Protein AF-A0A1G9D3Y4-F1 (afdb_monomer)

Foldseek 3Di:
DWDDVVVLVVVQCVLDPDDPQWDWQAWAFPDPPDGFWTKTKTARPVDRQFIWIWIAGRHPRATAKIATRDDPPVPDPDPDDPVVLVVLVLVSCVVGPPCQVQFPDWDWDDDDQKIKIFTAHDDPNDGDPQADKIFIAGNVSDTRIIHGGHDPDDDDHDDPDFDDPVVLVVVCVVPKDWDWDWDWDAVVVDVDPDHDIDIDTDIDTQQPDFDADGHPSHTPDDSVVRDDDDDDDPDQPDPPPDDDDDPDDDDDDDDDDDDDDDCRDLDVVNLPPVVSVCVVVVPDCVQKDFPDWDDDPFKIKTFIAGPPPPDDDDDDDSNHPVNSCCVSQNCVCVSVRGPDIDMDTSVPD

InterPro domains:
  IPR032599 YcdB/YcdC, repeated domain [PF16244] (6-149)

Nearest PDB structures (foldseek):
  4k90-assembly1_B  TM=4.438E-01  e=8.883E-02  Aspergillus fumigatus Af293
  2v43-assembly1_B  TM=1.761E-01  e=1.918E-01  Escherichia coli BL21(DE3)
  2arh-assembly1_B  TM=2.816E-01  e=1.387E+00  Aquifex aeolicus
  2v43-assembly1_A  TM=1.569E-01  e=1.626E-01  Escherichia coli BL21(DE3)
  2p4b-assembly1_B  TM=1.678E-01  e=4.373E-01  Escherichia coli K-12

Mean predicted aligned error: 14.75 Å

Structure (mmCIF, N/CA/C/O backbone):
data_AF-A0A1G9D3Y4-F1
#
_entry.id   AF-A0A1G9D3Y4-F1
#
loop_
_atom_site.group_PDB
_atom_site.id
_atom_site.type_symbol
_atom_site.label_atom_id
_atom_site.label_alt_id
_atom_site.label_comp_id
_atom_site.label_asym_id
_atom_site.label_entity_id
_atom_site.label_seq_id
_atom_site.pdbx_PDB_ins_code
_atom_site.Cartn_x
_atom_site.Cartn_y
_atom_site.Cartn_z
_atom_site.occupancy
_atom_site.B_iso_or_equiv
_atom_site.auth_seq_id
_atom_site.auth_comp_id
_atom_site.auth_asym_id
_atom_site.auth_atom_id
_atom_site.pdbx_PDB_model_num
ATOM 1 N N . MET A 1 1 ? -10.514 -6.679 -24.954 1.00 48.75 1 MET A N 1
ATOM 2 C CA . MET A 1 1 ? -9.549 -6.540 -26.068 1.00 48.75 1 MET A CA 1
ATOM 3 C C . MET A 1 1 ? -8.245 -6.140 -25.415 1.00 48.75 1 MET A C 1
ATOM 5 O O . MET A 1 1 ? -8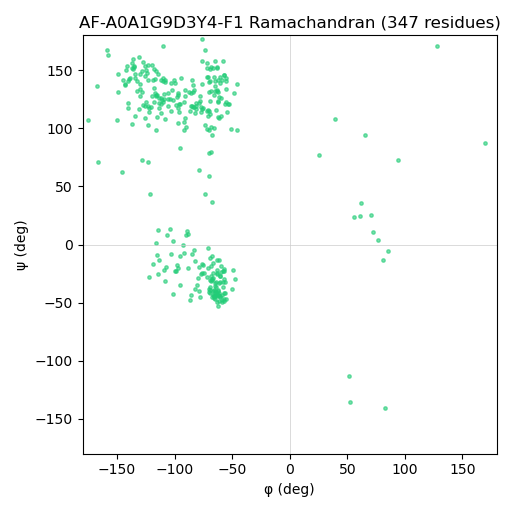.258 -5.117 -24.753 1.00 48.75 1 MET A O 1
ATOM 9 N N . SER A 1 2 ? -7.199 -6.965 -25.495 1.00 63.91 2 SER A N 1
ATOM 10 C CA . SER A 1 2 ? -5.901 -6.629 -24.889 1.00 63.91 2 SER A CA 1
ATOM 11 C C . SER A 1 2 ? -5.348 -5.378 -25.559 1.00 63.91 2 SER A C 1
ATOM 13 O O . SER A 1 2 ? -5.351 -5.303 -26.791 1.00 63.91 2 SER A O 1
ATOM 15 N N . ILE A 1 3 ? -4.906 -4.403 -24.768 1.00 81.31 3 ILE A N 1
ATOM 16 C CA . ILE A 1 3 ? -4.212 -3.225 -25.287 1.00 81.31 3 ILE A CA 1
A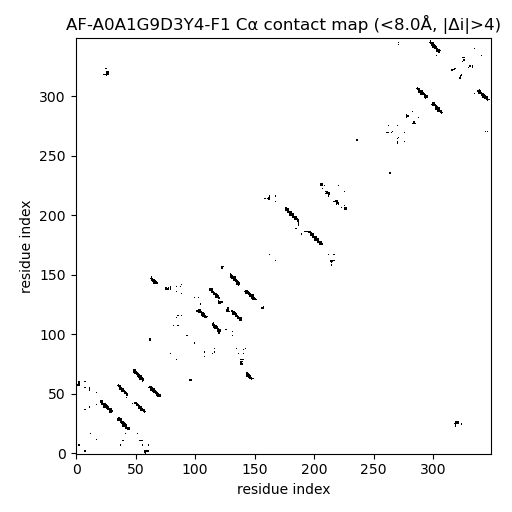TOM 17 C C . ILE A 1 3 ? -2.878 -3.676 -25.883 1.00 81.31 3 ILE A C 1
ATOM 19 O O . ILE A 1 3 ? -2.244 -4.614 -25.397 1.00 81.31 3 ILE A O 1
ATOM 23 N N . ASP A 1 4 ? -2.477 -3.028 -26.972 1.00 88.69 4 ASP A N 1
ATOM 24 C CA . ASP A 1 4 ? -1.204 -3.295 -27.628 1.00 88.69 4 ASP A CA 1
ATOM 25 C C . ASP A 1 4 ? -0.014 -2.822 -26.770 1.00 88.69 4 ASP A C 1
ATOM 27 O O . ASP A 1 4 ? -0.044 -1.748 -26.161 1.00 88.69 4 ASP A O 1
ATOM 31 N N . TYR A 1 5 ? 1.066 -3.604 -26.742 1.00 89.44 5 TYR A N 1
ATOM 32 C CA . TYR A 1 5 ? 2.215 -3.330 -25.874 1.00 89.44 5 TYR A CA 1
ATOM 33 C C . TYR A 1 5 ? 2.983 -2.066 -26.269 1.00 89.44 5 TYR A C 1
ATOM 35 O O . TYR A 1 5 ? 3.480 -1.368 -25.384 1.00 89.44 5 TYR A O 1
ATOM 43 N N . GLU A 1 6 ? 3.027 -1.694 -27.553 1.00 89.25 6 GLU A N 1
ATOM 44 C CA . GLU A 1 6 ? 3.636 -0.417 -27.957 1.00 89.25 6 GLU A CA 1
ATOM 45 C C . GLU A 1 6 ? 2.809 0.779 -27.473 1.00 89.25 6 GLU A C 1
ATOM 47 O O . GLU A 1 6 ? 3.358 1.828 -27.117 1.00 89.25 6 GLU A O 1
ATOM 52 N N . THR A 1 7 ? 1.488 0.611 -27.378 1.00 90.06 7 THR A N 1
ATOM 53 C CA . THR A 1 7 ? 0.601 1.613 -26.775 1.00 90.06 7 THR A CA 1
ATOM 54 C C . THR A 1 7 ? 0.894 1.772 -25.281 1.00 90.06 7 THR A C 1
ATOM 56 O O . THR A 1 7 ? 1.070 2.902 -24.820 1.00 90.06 7 THR A O 1
ATOM 59 N N . LEU A 1 8 ? 1.033 0.669 -24.533 1.00 90.56 8 LEU A N 1
ATOM 60 C CA . LEU A 1 8 ? 1.400 0.710 -23.108 1.00 90.56 8 LEU A CA 1
ATOM 61 C C . LEU A 1 8 ? 2.788 1.321 -22.893 1.00 90.56 8 LEU A C 1
ATOM 63 O O . LEU A 1 8 ? 2.952 2.189 -22.039 1.00 90.56 8 LEU A O 1
ATOM 67 N N . ARG A 1 9 ? 3.774 0.947 -23.715 1.00 91.38 9 ARG A N 1
ATOM 68 C CA . ARG A 1 9 ? 5.131 1.506 -23.648 1.00 91.38 9 ARG A CA 1
ATOM 69 C C . ARG A 1 9 ? 5.137 3.009 -23.917 1.00 91.38 9 ARG A C 1
ATOM 71 O O . ARG A 1 9 ? 5.839 3.760 -23.238 1.00 91.38 9 ARG A O 1
ATOM 78 N N . THR A 1 10 ? 4.357 3.462 -24.898 1.00 91.06 10 THR A N 1
ATOM 79 C CA . THR A 1 10 ? 4.218 4.892 -25.202 1.00 91.06 10 THR A CA 1
ATOM 80 C C . THR A 1 10 ? 3.548 5.615 -24.040 1.00 91.06 10 THR A C 1
ATOM 82 O O . THR A 1 10 ? 4.055 6.645 -23.600 1.00 91.06 10 THR A O 1
ATOM 85 N N . LYS A 1 11 ? 2.474 5.048 -23.473 1.00 91.56 11 LYS A N 1
ATOM 86 C CA . LYS A 1 11 ? 1.789 5.616 -22.307 1.00 91.56 11 LYS A CA 1
ATOM 87 C C . LYS A 1 11 ? 2.744 5.742 -21.121 1.00 91.56 11 LYS A C 1
ATOM 89 O O . LYS A 1 11 ? 2.859 6.839 -20.582 1.00 91.56 11 LYS A O 1
ATOM 94 N N . ALA A 1 12 ? 3.504 4.696 -20.791 1.00 90.94 12 ALA A N 1
ATOM 95 C CA . ALA A 1 12 ? 4.450 4.699 -19.673 1.00 90.94 12 ALA A CA 1
ATOM 96 C C . ALA A 1 12 ? 5.501 5.821 -19.785 1.00 90.94 12 ALA A C 1
ATOM 98 O O . ALA A 1 12 ? 5.737 6.544 -18.820 1.00 90.94 12 ALA A O 1
ATOM 99 N N . LYS A 1 13 ? 6.036 6.069 -20.991 1.00 90.44 13 LYS A N 1
ATOM 100 C CA . LYS A 1 13 ? 6.974 7.179 -21.259 1.00 90.44 13 LYS A CA 1
ATOM 101 C C . LYS A 1 13 ? 6.364 8.581 -21.135 1.00 90.44 13 LYS A C 1
ATOM 103 O O . LYS A 1 13 ? 7.102 9.558 -21.094 1.00 90.44 13 LYS A O 1
ATOM 108 N N . THR A 1 14 ? 5.036 8.692 -21.130 1.00 90.19 14 THR A N 1
ATOM 109 C CA . THR A 1 14 ? 4.311 9.974 -21.036 1.00 90.19 14 THR A CA 1
ATOM 110 C C . THR A 1 14 ? 3.729 10.253 -19.650 1.00 90.19 14 THR A C 1
ATOM 112 O O . THR A 1 14 ? 3.227 11.357 -19.417 1.00 90.19 14 THR A O 1
ATOM 115 N N . VAL A 1 15 ? 3.771 9.273 -18.735 1.00 88.12 15 VAL A N 1
ATOM 116 C CA . VAL A 1 15 ? 3.310 9.449 -17.347 1.00 88.12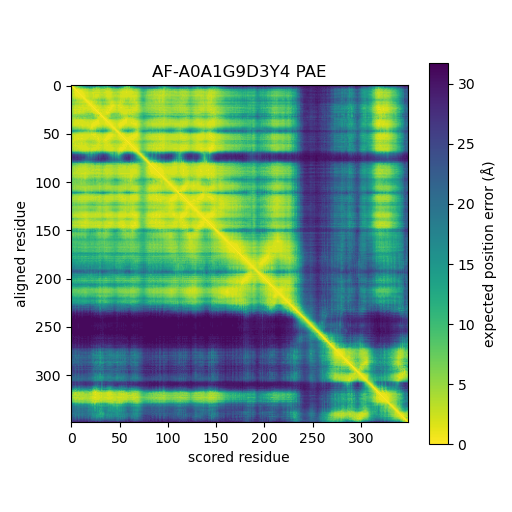 15 VAL A CA 1
ATOM 117 C C . VAL A 1 15 ? 4.176 10.498 -16.656 1.00 88.12 15 VAL A C 1
ATOM 119 O O . VAL A 1 15 ? 3.651 11.472 -16.119 1.00 88.12 15 VAL A O 1
ATOM 122 N N . VAL A 1 16 ? 5.495 10.338 -16.763 1.00 85.38 16 VAL A N 1
ATOM 123 C CA . VAL A 1 16 ? 6.503 11.265 -16.245 1.00 85.38 16 VAL A CA 1
ATOM 124 C C . VAL A 1 16 ? 7.610 11.492 -17.266 1.00 85.38 16 VAL A C 1
ATOM 126 O O . VAL A 1 16 ? 7.806 10.699 -18.185 1.00 85.38 16 VAL A O 1
ATOM 129 N N . MET A 1 17 ? 8.346 12.590 -17.105 1.00 85.81 17 MET A N 1
ATOM 130 C CA . MET A 1 17 ? 9.509 12.885 -17.934 1.00 85.81 17 MET A CA 1
ATOM 131 C C . MET A 1 17 ? 10.670 11.965 -17.541 1.00 85.81 17 MET A C 1
ATOM 133 O O . MET A 1 17 ? 11.332 12.189 -16.529 1.00 85.81 17 MET A O 1
ATOM 137 N N . ILE A 1 18 ? 10.920 10.941 -18.354 1.00 88.25 18 ILE A N 1
ATOM 138 C CA . ILE A 1 18 ? 12.052 10.027 -18.177 1.00 88.25 18 ILE A CA 1
ATOM 139 C C . ILE A 1 18 ? 13.303 10.685 -18.775 1.00 88.25 18 ILE A C 1
ATOM 141 O O . ILE A 1 18 ? 13.289 11.017 -19.962 1.00 88.25 18 ILE A O 1
ATOM 145 N N . PRO A 1 19 ? 14.385 10.893 -18.004 1.00 88.88 19 PRO A N 1
ATOM 146 C CA . PRO A 1 19 ? 15.597 11.501 -18.542 1.00 88.88 19 PRO A CA 1
ATOM 147 C C . PRO A 1 19 ? 16.267 10.626 -19.611 1.00 88.88 19 PRO A C 1
ATOM 149 O O . PRO A 1 19 ? 16.402 9.421 -19.424 1.00 88.88 19 PRO A O 1
ATOM 152 N N . ASP A 1 20 ? 16.791 11.232 -20.682 1.00 89.19 20 ASP A N 1
ATOM 153 C CA . ASP A 1 20 ? 17.384 10.508 -21.827 1.00 89.19 20 ASP A CA 1
ATOM 154 C C . ASP A 1 20 ? 18.554 9.575 -21.465 1.00 89.19 20 ASP A C 1
ATOM 156 O O . ASP A 1 20 ? 18.891 8.660 -22.215 1.00 89.19 20 ASP A O 1
ATOM 160 N N . TYR A 1 21 ? 19.219 9.829 -20.334 1.00 89.94 21 TYR A N 1
ATOM 161 C CA . TYR A 1 21 ? 20.336 9.009 -19.868 1.00 89.94 21 TYR A CA 1
ATOM 162 C C . TYR A 1 21 ? 19.897 7.744 -19.121 1.00 89.94 21 TYR A C 1
ATOM 164 O O . TYR A 1 21 ? 20.731 6.856 -18.931 1.00 89.94 21 TYR A O 1
ATOM 172 N N . TYR A 1 22 ? 18.626 7.648 -18.719 1.00 92.00 22 TYR A N 1
ATOM 173 C CA . TYR A 1 22 ? 18.074 6.437 -18.124 1.00 92.00 22 TYR A CA 1
ATOM 174 C C . TYR A 1 22 ? 17.912 5.354 -19.190 1.00 92.00 22 TYR A C 1
ATOM 176 O O . TYR A 1 22 ? 17.568 5.620 -20.344 1.00 92.00 22 TYR A O 1
ATOM 184 N N . ARG A 1 23 ? 18.139 4.102 -18.798 1.00 92.00 23 ARG A N 1
ATOM 185 C CA . ARG A 1 23 ? 17.978 2.940 -19.676 1.00 92.00 23 ARG A CA 1
ATOM 186 C C . ARG A 1 23 ? 16.811 2.100 -19.207 1.00 92.00 23 ARG A C 1
ATOM 188 O O . ARG A 1 23 ? 16.612 1.953 -18.010 1.00 92.00 23 ARG A O 1
ATOM 195 N N . LEU A 1 24 ? 16.044 1.569 -20.156 1.00 94.06 24 LEU A N 1
ATOM 196 C CA . LEU A 1 24 ? 15.009 0.586 -19.859 1.00 94.06 24 LEU A CA 1
ATOM 197 C C . LEU A 1 24 ? 15.697 -0.732 -19.498 1.00 94.06 24 LEU A C 1
ATOM 199 O O . LEU A 1 24 ? 16.379 -1.323 -20.334 1.00 94.06 24 LEU A O 1
ATOM 203 N N . GLU A 1 25 ? 15.527 -1.155 -18.254 1.00 93.44 25 GLU A N 1
ATOM 204 C CA . GLU A 1 25 ? 16.195 -2.316 -17.665 1.00 93.44 25 GLU A CA 1
ATOM 205 C C . GLU A 1 25 ? 15.216 -3.480 -17.432 1.00 93.44 25 GLU A C 1
ATOM 207 O O . GLU A 1 25 ? 15.654 -4.634 -17.374 1.00 93.44 25 GLU A O 1
ATOM 212 N N . MET A 1 26 ? 13.911 -3.194 -17.345 1.00 93.44 26 MET A N 1
ATOM 213 C CA . MET A 1 26 ? 12.841 -4.190 -17.253 1.00 93.44 26 MET A CA 1
ATOM 214 C C . MET A 1 26 ? 11.598 -3.742 -18.026 1.00 93.44 26 MET A C 1
ATOM 216 O O . MET A 1 26 ? 11.183 -2.589 -17.927 1.00 93.44 26 MET A O 1
ATOM 220 N N . GLU A 1 27 ? 10.985 -4.669 -18.750 1.00 94.69 27 GLU A N 1
ATOM 221 C CA . GLU A 1 27 ? 9.677 -4.529 -19.376 1.00 94.69 27 GLU A CA 1
ATOM 222 C C . GLU A 1 27 ? 9.006 -5.905 -19.448 1.00 94.69 27 GLU A C 1
ATOM 224 O O . GLU A 1 27 ? 9.392 -6.743 -20.265 1.00 94.69 27 GLU A O 1
ATOM 229 N N . ASP A 1 28 ? 7.995 -6.145 -18.614 1.00 93.38 28 ASP A N 1
ATOM 230 C CA . ASP A 1 28 ? 7.362 -7.463 -18.547 1.00 93.38 28 ASP A CA 1
ATOM 231 C C . ASP A 1 28 ? 5.944 -7.431 -17.962 1.00 93.38 28 ASP A C 1
ATOM 233 O O . ASP A 1 28 ? 5.519 -6.434 -17.377 1.00 93.38 28 ASP A O 1
ATOM 237 N N . ASN A 1 29 ? 5.220 -8.541 -18.110 1.00 92.69 29 ASN A N 1
ATOM 238 C CA . ASN A 1 29 ? 3.925 -8.749 -17.475 1.00 92.69 29 ASN A CA 1
ATOM 239 C C . ASN A 1 29 ? 4.102 -9.251 -16.034 1.00 92.69 29 ASN A C 1
ATOM 241 O O . ASN A 1 29 ? 4.861 -10.194 -15.781 1.00 92.69 29 ASN A O 1
ATOM 245 N N . THR A 1 30 ? 3.374 -8.649 -15.096 1.00 87.25 30 THR A N 1
ATOM 246 C CA . THR A 1 30 ? 3.457 -8.931 -13.660 1.00 87.25 30 THR A CA 1
ATOM 247 C C . THR A 1 30 ? 2.062 -9.057 -13.023 1.00 87.25 30 THR A C 1
ATOM 249 O O . THR A 1 30 ? 1.087 -8.483 -13.516 1.00 87.25 30 THR A O 1
ATOM 252 N N . PRO A 1 31 ? 1.934 -9.816 -11.919 1.00 85.50 31 PRO A N 1
ATOM 253 C CA . PRO A 1 31 ? 2.861 -10.862 -11.485 1.00 85.50 31 PRO A CA 1
ATOM 254 C C . PRO A 1 31 ? 2.871 -12.052 -12.467 1.00 85.50 31 PRO A C 1
ATOM 256 O O . PRO A 1 31 ? 1.875 -12.342 -13.130 1.00 85.50 31 PRO A O 1
ATOM 259 N N . LYS A 1 32 ? 3.994 -12.776 -12.556 1.00 81.25 32 LYS A N 1
ATOM 260 C CA . LYS A 1 32 ? 4.094 -13.978 -13.402 1.00 81.25 32 LYS A CA 1
ATOM 261 C C . LYS A 1 32 ? 3.085 -15.047 -12.970 1.00 81.25 32 LYS A C 1
ATOM 263 O O . LYS A 1 32 ? 2.866 -15.261 -11.781 1.00 81.25 32 LYS A O 1
ATOM 268 N N . GLY A 1 33 ? 2.452 -15.703 -13.944 1.00 80.44 33 GLY A N 1
ATOM 269 C CA . GLY A 1 33 ? 1.416 -16.722 -13.717 1.00 80.44 33 GLY A CA 1
ATOM 270 C C . GLY A 1 33 ? 0.014 -16.170 -13.423 1.00 80.44 33 GLY A C 1
ATOM 271 O O . GLY A 1 33 ? -0.960 -16.913 -13.511 1.00 80.44 33 GLY A O 1
ATOM 272 N N . ASN A 1 34 ? -0.111 -14.874 -13.130 1.00 86.44 34 ASN A N 1
ATOM 273 C CA . ASN A 1 34 ? -1.384 -14.169 -12.989 1.00 86.44 34 ASN A CA 1
ATOM 274 C C . ASN A 1 34 ? -1.215 -12.731 -13.488 1.00 86.44 34 ASN A C 1
ATOM 276 O O . ASN A 1 34 ? -1.288 -11.775 -12.718 1.00 86.44 34 ASN A O 1
ATOM 280 N N . GLU A 1 35 ? -0.891 -12.617 -14.773 1.00 90.94 35 GLU A N 1
ATOM 281 C CA . GLU A 1 35 ? -0.509 -11.366 -15.417 1.00 90.94 35 GLU A CA 1
ATOM 282 C C . GLU A 1 35 ? -1.677 -10.382 -15.405 1.00 90.94 35 GLU A C 1
ATOM 284 O O . GLU A 1 35 ? -2.715 -10.621 -16.020 1.00 90.94 35 GLU A O 1
ATOM 289 N N . LYS A 1 36 ? -1.496 -9.269 -14.695 1.00 90.94 36 LYS A N 1
ATOM 290 C CA . LYS A 1 36 ? -2.485 -8.189 -14.589 1.00 90.94 36 LYS A CA 1
ATOM 291 C C . LYS A 1 36 ? -1.931 -6.852 -15.044 1.00 90.94 36 LYS A C 1
ATOM 293 O O . LYS A 1 36 ? -2.686 -6.013 -15.522 1.00 90.94 36 LYS A O 1
ATOM 298 N N . TYR A 1 37 ? -0.622 -6.667 -14.926 1.00 93.06 37 TYR A N 1
ATOM 299 C CA . TYR A 1 37 ? 0.041 -5.405 -15.201 1.00 93.06 37 TYR A CA 1
ATOM 300 C C . TYR A 1 37 ? 1.168 -5.586 -16.202 1.00 93.06 37 TYR A C 1
ATOM 302 O O . TYR A 1 37 ? 1.768 -6.655 -16.304 1.00 93.06 37 TYR A O 1
ATOM 310 N N . ARG A 1 38 ? 1.471 -4.514 -16.926 1.00 94.69 38 ARG A N 1
ATOM 311 C CA . ARG A 1 38 ? 2.728 -4.343 -17.647 1.00 94.69 38 ARG A CA 1
ATOM 312 C C . ARG A 1 38 ? 3.596 -3.392 -16.832 1.00 94.69 38 ARG A C 1
ATOM 314 O O . ARG A 1 38 ? 3.246 -2.219 -16.688 1.00 94.69 38 ARG A O 1
ATOM 321 N N . SER A 1 39 ? 4.712 -3.895 -16.321 1.00 95.31 39 SER A N 1
ATOM 322 C CA . SER A 1 39 ? 5.650 -3.132 -15.498 1.00 95.31 39 SER A CA 1
ATOM 323 C C . SER A 1 39 ? 6.872 -2.731 -16.324 1.00 95.31 39 SER A C 1
ATOM 325 O O . SER A 1 39 ? 7.403 -3.525 -17.105 1.00 95.31 39 SER A O 1
ATOM 327 N N . PHE A 1 40 ? 7.331 -1.499 -16.131 1.00 96.06 40 PHE A N 1
ATOM 328 C CA . PHE A 1 40 ? 8.486 -0.909 -16.796 1.00 96.06 40 PHE A CA 1
ATOM 329 C C . PHE A 1 40 ? 9.427 -0.320 -15.745 1.00 96.06 40 PHE A C 1
ATOM 331 O O . PHE A 1 40 ? 8.977 0.442 -14.891 1.00 96.06 40 PHE A O 1
ATOM 338 N N . ILE A 1 41 ? 10.722 -0.633 -15.824 1.00 94.69 41 ILE A N 1
ATOM 339 C CA . ILE A 1 41 ? 11.744 -0.064 -14.935 1.00 94.69 41 ILE A CA 1
ATOM 340 C C . ILE A 1 41 ? 12.839 0.582 -15.770 1.00 94.69 41 ILE A C 1
ATOM 342 O O . ILE A 1 41 ? 13.489 -0.075 -16.590 1.00 94.69 41 ILE A O 1
ATOM 346 N N . TRP A 1 42 ? 13.061 1.868 -15.521 1.00 95.06 42 TRP A N 1
ATOM 347 C CA . TRP A 1 42 ? 14.191 2.622 -16.035 1.00 95.06 42 TRP A CA 1
ATOM 348 C C . TRP A 1 42 ? 15.176 2.939 -14.925 1.00 95.06 42 TRP A C 1
ATOM 350 O O . TRP A 1 42 ? 14.766 3.307 -13.830 1.00 95.06 42 TRP A O 1
ATOM 360 N N . GLU A 1 43 ? 16.469 2.884 -15.225 1.00 93.19 43 GLU A N 1
ATOM 361 C CA . GLU A 1 43 ? 17.516 3.150 -14.236 1.00 93.19 43 GLU A CA 1
ATOM 362 C C . GLU A 1 43 ? 18.611 4.055 -14.782 1.00 93.19 43 GLU A C 1
ATOM 364 O O . GLU A 1 43 ? 18.901 4.058 -15.985 1.00 93.19 43 GLU A O 1
ATOM 369 N N . ASP A 1 44 ? 19.255 4.796 -13.880 1.00 90.62 44 ASP A N 1
ATOM 370 C CA . ASP A 1 44 ? 20.475 5.524 -14.202 1.00 90.62 44 ASP A CA 1
ATOM 371 C C . ASP A 1 44 ? 21.662 4.539 -14.270 1.00 90.62 44 ASP A C 1
ATOM 373 O O . ASP A 1 44 ? 22.060 3.974 -13.247 1.00 90.62 44 ASP A O 1
ATOM 377 N N . PRO A 1 45 ? 22.317 4.365 -15.435 1.00 86.94 45 PRO A N 1
ATOM 378 C CA . PRO A 1 45 ? 23.459 3.459 -15.565 1.00 86.94 45 PRO A CA 1
ATOM 379 C C . PRO A 1 45 ? 24.671 3.861 -14.707 1.00 86.94 45 PRO A C 1
ATOM 381 O O . PRO A 1 45 ? 25.613 3.079 -14.580 1.00 86.94 45 PRO A O 1
ATOM 384 N N . LYS A 1 46 ? 24.703 5.086 -14.165 1.00 85.88 46 LYS A N 1
ATOM 385 C CA . LYS A 1 46 ? 25.761 5.575 -13.273 1.00 85.88 46 LYS A CA 1
ATOM 386 C C . LYS A 1 46 ? 25.395 5.472 -11.792 1.00 85.88 46 LYS A C 1
ATOM 388 O O . LYS A 1 46 ? 26.303 5.567 -10.967 1.00 85.88 46 LYS A O 1
ATOM 393 N N . LYS A 1 47 ? 24.112 5.315 -11.450 1.00 81.94 47 LYS A N 1
ATOM 394 C CA . LYS A 1 47 ? 23.611 5.318 -10.068 1.00 81.94 47 LYS A CA 1
ATOM 395 C C . LYS A 1 47 ? 22.587 4.210 -9.876 1.00 81.94 47 LYS A C 1
ATOM 397 O O . LYS A 1 47 ? 21.432 4.348 -10.254 1.00 81.94 47 LYS A O 1
ATOM 402 N N . ASN A 1 48 ? 23.018 3.131 -9.230 1.00 70.00 48 ASN A N 1
ATOM 403 C CA . ASN A 1 48 ? 22.197 1.932 -9.061 1.00 70.00 48 ASN A CA 1
ATOM 404 C C . ASN A 1 48 ? 20.921 2.137 -8.233 1.00 70.00 48 ASN A C 1
ATOM 406 O O . ASN A 1 48 ? 20.007 1.327 -8.381 1.00 70.00 48 ASN A O 1
ATOM 410 N N . ASP A 1 49 ? 20.875 3.176 -7.397 1.00 77.94 49 ASP A N 1
ATOM 411 C CA . ASP A 1 49 ? 19.749 3.458 -6.499 1.00 77.94 49 ASP A CA 1
ATOM 412 C C . ASP A 1 49 ? 18.709 4.393 -7.137 1.00 77.94 49 ASP A C 1
ATOM 414 O O . ASP A 1 49 ? 17.656 4.625 -6.557 1.00 77.94 49 ASP A O 1
ATOM 418 N N . CYS A 1 50 ? 18.993 4.948 -8.322 1.00 88.00 50 CYS A N 1
ATOM 419 C CA . CYS A 1 50 ? 18.069 5.827 -9.028 1.00 88.00 50 CYS A CA 1
ATOM 420 C C . CYS A 1 50 ? 17.261 5.040 -10.063 1.00 88.00 50 CYS A C 1
ATOM 422 O O . CYS A 1 50 ? 17.819 4.569 -11.063 1.00 88.00 50 CYS A O 1
ATOM 424 N N . LYS A 1 51 ? 15.948 4.932 -9.849 1.00 92.56 51 LYS A N 1
ATOM 425 C CA . LYS A 1 51 ? 15.038 4.210 -10.740 1.00 92.56 51 LYS A CA 1
ATOM 426 C C . LYS A 1 51 ? 13.695 4.914 -10.905 1.00 92.56 51 LYS A C 1
ATOM 428 O O . LYS A 1 51 ? 13.239 5.649 -10.038 1.00 92.56 51 LYS A O 1
ATOM 433 N N . ILE A 1 52 ? 13.060 4.659 -12.041 1.00 94.19 52 ILE A N 1
ATOM 434 C CA . ILE A 1 52 ? 11.680 5.038 -12.334 1.00 94.19 52 ILE A CA 1
ATOM 435 C C . ILE A 1 52 ? 10.942 3.754 -12.688 1.00 94.19 52 ILE A C 1
ATOM 437 O O . ILE A 1 52 ? 11.293 3.082 -13.656 1.00 94.19 52 ILE A O 1
ATOM 441 N N . GLU A 1 53 ? 9.924 3.427 -11.913 1.00 95.56 53 GLU A N 1
ATOM 442 C CA . GLU A 1 53 ? 9.079 2.255 -12.079 1.00 95.56 53 GLU A CA 1
ATOM 443 C C . GLU A 1 53 ? 7.659 2.708 -12.415 1.00 95.56 53 GLU A C 1
ATOM 445 O O . GLU A 1 53 ? 7.088 3.570 -11.746 1.00 95.56 53 GLU A O 1
ATOM 450 N N . VAL A 1 54 ? 7.097 2.150 -13.485 1.00 96.75 54 VAL A N 1
ATOM 451 C CA . VAL A 1 54 ? 5.732 2.428 -13.937 1.00 96.75 54 VAL A CA 1
ATOM 452 C C . VAL A 1 54 ? 5.024 1.106 -14.164 1.00 96.75 54 VAL A C 1
ATOM 454 O O . VAL A 1 54 ? 5.507 0.273 -14.927 1.00 96.75 54 VAL A O 1
ATOM 457 N N . GLU A 1 55 ? 3.853 0.938 -13.562 1.00 95.50 55 GLU A N 1
ATOM 458 C CA . GLU A 1 55 ? 2.994 -0.225 -13.773 1.00 95.50 55 GLU A CA 1
ATOM 459 C C . GLU A 1 55 ? 1.647 0.218 -14.333 1.00 95.50 55 GLU A C 1
ATOM 461 O O . GLU A 1 55 ? 0.989 1.107 -13.781 1.00 95.50 55 GLU A O 1
ATOM 466 N N . LEU A 1 56 ? 1.247 -0.404 -15.442 1.00 94.75 56 LEU A N 1
ATOM 467 C CA . LEU A 1 56 ? -0.018 -0.144 -16.123 1.00 94.75 56 LEU A CA 1
ATOM 468 C C . LEU A 1 56 ? -0.897 -1.392 -16.116 1.00 94.75 56 LEU A C 1
ATOM 470 O O . LEU A 1 56 ? -0.390 -2.494 -16.311 1.00 94.75 56 LEU A O 1
ATOM 474 N N . ASP A 1 57 ? -2.205 -1.220 -15.963 1.00 92.56 57 ASP A N 1
ATOM 475 C CA . ASP A 1 57 ? -3.184 -2.300 -16.091 1.00 92.56 57 ASP A CA 1
ATOM 476 C C . ASP A 1 57 ? -3.196 -2.874 -17.520 1.00 92.56 57 ASP A C 1
ATOM 478 O O . ASP A 1 57 ? -3.199 -2.124 -18.496 1.00 92.56 57 ASP A O 1
ATOM 482 N N . LEU A 1 58 ? -3.168 -4.200 -17.677 1.00 91.69 58 LEU A N 1
ATOM 483 C CA . LEU A 1 58 ? -3.142 -4.839 -19.001 1.00 91.69 58 LEU A CA 1
ATOM 484 C C . LEU A 1 58 ? -4.479 -4.729 -19.745 1.00 91.69 58 LEU A C 1
ATOM 486 O O . LEU A 1 58 ? -4.498 -4.745 -20.981 1.00 91.69 58 LEU A O 1
ATOM 490 N N . GLU A 1 59 ? -5.593 -4.643 -19.018 1.00 89.81 59 GLU A N 1
ATOM 491 C CA . GLU A 1 59 ? -6.933 -4.601 -19.596 1.00 89.81 59 GLU A CA 1
ATOM 492 C C . GLU A 1 59 ? -7.349 -3.171 -19.947 1.00 89.81 59 GLU A C 1
ATOM 494 O O . GLU A 1 59 ? -7.832 -2.929 -21.057 1.00 89.81 59 GLU A O 1
ATOM 499 N N . THR A 1 60 ? -7.154 -2.224 -19.025 1.00 88.88 60 THR A N 1
ATOM 500 C CA . THR A 1 60 ? -7.583 -0.824 -19.181 1.00 88.88 60 THR A CA 1
ATOM 501 C C . THR A 1 60 ? -6.454 0.103 -19.624 1.00 88.88 60 THR A C 1
ATOM 503 O O . THR A 1 60 ? -6.697 1.151 -20.230 1.00 88.88 60 THR A O 1
ATOM 506 N N . GLY A 1 61 ? -5.201 -0.284 -19.374 1.00 89.81 61 GLY A N 1
ATOM 507 C CA . GLY A 1 61 ? -4.027 0.543 -19.632 1.00 89.81 61 GLY A CA 1
ATOM 508 C C . GLY A 1 61 ? -3.825 1.631 -18.589 1.00 89.81 61 GLY A C 1
ATOM 509 O O . GLY A 1 61 ? -2.958 2.483 -18.787 1.00 89.81 61 GLY A O 1
ATOM 510 N N . ASP A 1 62 ? -4.644 1.692 -17.541 1.00 91.75 62 ASP A N 1
ATOM 511 C CA . ASP A 1 62 ? -4.580 2.741 -16.526 1.00 91.75 62 ASP A CA 1
ATOM 512 C C . ASP A 1 62 ? -3.316 2.639 -15.685 1.00 91.75 62 ASP A C 1
ATOM 514 O O . ASP A 1 62 ? -2.715 1.576 -15.553 1.00 91.75 62 ASP A O 1
ATOM 518 N N . LEU A 1 63 ? -2.882 3.781 -15.150 1.00 94.06 63 LEU A N 1
ATOM 519 C CA . LEU A 1 63 ? -1.738 3.804 -14.253 1.00 94.06 63 LEU A CA 1
ATOM 520 C C . LEU A 1 63 ? -2.143 3.121 -12.947 1.00 94.06 63 LEU A C 1
ATOM 522 O O . LEU A 1 63 ? -3.099 3.545 -12.309 1.00 94.06 63 LEU A O 1
ATOM 526 N N . VAL A 1 64 ? -1.407 2.087 -12.555 1.00 93.62 64 VAL A N 1
ATOM 527 C CA . VAL A 1 64 ? -1.610 1.376 -11.285 1.00 93.62 64 VAL A CA 1
ATOM 528 C C . VAL A 1 64 ? -0.568 1.826 -10.278 1.00 93.62 64 VAL A C 1
ATOM 530 O O . VAL A 1 64 ? -0.898 2.097 -9.123 1.00 93.62 64 VAL A O 1
ATOM 533 N N . ARG A 1 65 ? 0.685 1.969 -10.722 1.00 95.00 65 ARG A N 1
ATOM 534 C CA . ARG A 1 65 ? 1.789 2.376 -9.859 1.00 95.00 65 ARG A CA 1
ATOM 535 C C . ARG A 1 65 ? 2.794 3.260 -10.587 1.00 95.00 65 ARG A C 1
ATOM 537 O O . ARG A 1 65 ? 3.114 3.028 -11.750 1.00 95.00 65 ARG A O 1
ATOM 544 N N . LEU A 1 66 ? 3.300 4.254 -9.870 1.00 96.44 66 LEU A N 1
ATOM 545 C CA . LEU A 1 66 ? 4.487 5.033 -10.202 1.00 96.44 66 LEU A CA 1
ATOM 546 C C . LEU A 1 66 ? 5.381 5.052 -8.967 1.00 96.44 66 LEU A C 1
ATOM 548 O O . LEU A 1 66 ? 4.891 5.310 -7.868 1.00 96.44 66 LEU A O 1
ATOM 552 N N . ASP A 1 67 ? 6.668 4.808 -9.157 1.00 94.69 67 ASP A N 1
ATOM 553 C CA . ASP A 1 67 ? 7.673 4.906 -8.104 1.00 94.69 67 ASP A CA 1
ATOM 554 C C . ASP A 1 67 ? 8.935 5.534 -8.693 1.00 94.69 67 ASP A C 1
ATOM 556 O O . ASP A 1 67 ? 9.477 5.043 -9.685 1.00 94.69 67 ASP A O 1
ATOM 560 N N . ILE A 1 68 ? 9.369 6.657 -8.138 1.00 92.75 68 ILE A N 1
ATOM 561 C CA . ILE A 1 68 ? 10.532 7.405 -8.599 1.00 92.75 68 ILE A CA 1
ATOM 562 C C . ILE A 1 68 ? 11.496 7.529 -7.432 1.00 92.75 68 ILE A C 1
ATOM 564 O O . ILE A 1 68 ? 11.345 8.389 -6.564 1.00 92.75 68 ILE A O 1
ATOM 568 N N . ASP A 1 69 ? 12.539 6.714 -7.486 1.00 86.81 69 ASP A N 1
ATOM 569 C CA . ASP A 1 69 ? 13.697 6.846 -6.625 1.00 86.81 69 ASP A CA 1
ATOM 570 C C . ASP A 1 69 ? 14.709 7.731 -7.352 1.00 86.81 69 ASP A C 1
ATOM 572 O O . ASP A 1 69 ? 15.349 7.326 -8.326 1.00 86.81 69 ASP A O 1
ATOM 576 N N . MET A 1 70 ? 14.843 8.977 -6.908 1.00 77.31 70 MET A N 1
ATOM 577 C CA . MET A 1 70 ? 15.919 9.864 -7.340 1.00 77.31 70 MET A CA 1
ATOM 578 C C . MET A 1 70 ? 16.818 10.168 -6.152 1.00 77.31 70 MET A C 1
ATOM 580 O O . MET A 1 70 ? 16.356 10.258 -5.020 1.00 77.31 70 MET A O 1
ATOM 584 N N . GLU A 1 71 ? 18.109 10.346 -6.425 1.00 69.75 71 GLU A N 1
ATOM 585 C CA . GLU A 1 71 ? 19.075 10.791 -5.423 1.00 69.75 71 GLU A CA 1
ATOM 586 C C . GLU A 1 71 ? 18.528 12.018 -4.684 1.00 69.75 71 GLU A C 1
ATOM 588 O O . GLU A 1 71 ? 18.071 12.963 -5.337 1.00 69.75 71 GLU A O 1
ATOM 593 N N . ASP A 1 72 ? 18.572 11.976 -3.348 1.00 58.66 72 ASP A N 1
ATOM 594 C CA . ASP A 1 72 ? 18.035 13.005 -2.460 1.00 58.66 72 ASP A CA 1
ATOM 595 C C . ASP A 1 72 ? 18.439 14.403 -2.935 1.00 58.66 72 ASP A C 1
ATOM 597 O O . ASP A 1 72 ? 19.510 14.927 -2.610 1.00 58.66 72 ASP A O 1
ATOM 601 N N . LYS A 1 73 ? 17.537 15.079 -3.650 1.00 53.16 73 LYS A N 1
ATOM 602 C CA . LYS A 1 73 ? 17.622 16.524 -3.836 1.00 53.16 73 LYS A CA 1
ATOM 603 C C . LYS A 1 73 ? 17.097 17.183 -2.568 1.00 53.16 73 LYS A C 1
ATOM 605 O O . LYS A 1 73 ? 16.107 17.904 -2.581 1.00 53.16 73 LYS A O 1
ATOM 610 N N . ASN A 1 74 ? 17.811 16.959 -1.464 1.00 49.53 74 ASN A N 1
ATOM 611 C CA . ASN A 1 74 ? 17.652 17.626 -0.169 1.00 49.53 74 ASN A CA 1
ATOM 612 C C . ASN A 1 74 ? 18.051 19.115 -0.228 1.00 49.53 74 ASN A C 1
ATOM 614 O O . ASN A 1 74 ? 18.642 19.673 0.694 1.00 49.53 74 ASN A O 1
ATOM 618 N N . THR A 1 75 ? 17.755 19.792 -1.333 1.00 46.38 75 THR A N 1
ATOM 619 C CA . THR A 1 75 ? 18.130 21.182 -1.568 1.00 46.38 75 THR A CA 1
ATOM 620 C C . THR A 1 75 ? 16.901 21.966 -1.985 1.00 46.38 75 THR A C 1
ATOM 622 O O . THR A 1 75 ? 16.737 22.334 -3.145 1.00 46.38 75 THR A O 1
ATOM 625 N N . GLY A 1 76 ? 16.027 22.204 -1.013 1.00 51.31 76 GLY A N 1
ATOM 626 C CA . GLY A 1 76 ? 14.893 23.101 -1.164 1.00 51.31 76 GLY A CA 1
ATOM 627 C C . GLY A 1 76 ? 13.939 22.987 0.012 1.00 51.31 76 GLY A C 1
ATOM 628 O O . GLY A 1 76 ? 12.978 22.232 -0.056 1.00 51.31 76 GLY A O 1
ATOM 629 N N . ASN A 1 77 ? 14.180 23.757 1.079 1.00 51.38 77 ASN A N 1
ATOM 630 C CA . ASN A 1 77 ? 13.108 24.124 2.007 1.00 51.38 77 ASN A CA 1
ATOM 631 C C . ASN A 1 77 ? 12.195 25.099 1.265 1.00 51.38 77 ASN A C 1
ATOM 633 O O . ASN A 1 77 ? 12.324 26.317 1.393 1.00 51.38 77 ASN A O 1
ATOM 637 N N . GLN A 1 78 ? 11.334 24.560 0.412 1.00 56.34 78 GLN A N 1
ATOM 638 C CA . GLN A 1 78 ? 10.241 25.319 -0.152 1.00 56.34 78 GLN A CA 1
ATOM 639 C C . GLN A 1 78 ? 9.021 24.997 0.703 1.00 56.34 78 GLN A C 1
ATOM 641 O O . GLN A 1 78 ? 8.470 23.898 0.637 1.00 56.34 78 GLN A O 1
ATOM 646 N N . ASP A 1 79 ? 8.635 25.945 1.557 1.00 63.47 79 ASP A N 1
ATOM 647 C CA . ASP A 1 79 ? 7.349 25.906 2.252 1.00 63.47 79 ASP A CA 1
ATOM 648 C C . ASP A 1 79 ? 6.244 26.110 1.211 1.00 63.47 79 ASP A C 1
ATOM 650 O O . ASP A 1 79 ? 5.744 27.210 0.989 1.00 63.47 79 ASP A O 1
ATOM 654 N N . SER A 1 80 ? 5.919 25.039 0.495 1.00 69.06 80 SER A N 1
ATOM 655 C CA . SER A 1 80 ? 4.749 24.962 -0.370 1.00 69.06 80 SER A CA 1
ATOM 656 C C . SER A 1 80 ? 3.477 24.910 0.478 1.00 69.06 80 SER A C 1
ATOM 658 O O . SER A 1 80 ? 3.458 24.298 1.549 1.00 69.06 80 SER A O 1
ATOM 660 N N . SER A 1 81 ? 2.389 25.530 0.026 1.00 82.38 81 SER A N 1
ATOM 661 C CA . SER A 1 81 ? 1.112 25.430 0.743 1.00 82.38 81 SER A CA 1
ATOM 662 C C . SER A 1 81 ? 0.507 24.025 0.588 1.00 82.38 81 SER A C 1
ATOM 664 O O . SER A 1 81 ? 0.868 23.280 -0.330 1.00 82.38 81 SER A O 1
ATOM 666 N N . GLU A 1 82 ? -0.351 23.595 1.516 1.00 85.19 82 GLU A N 1
ATOM 667 C CA . GLU A 1 82 ? -1.095 22.331 1.358 1.00 85.19 82 GLU A CA 1
ATOM 668 C C . GLU A 1 82 ? -2.043 22.407 0.158 1.00 85.19 82 GLU A C 1
ATOM 670 O O . GLU A 1 82 ? -2.231 21.421 -0.552 1.00 85.19 82 GLU A O 1
ATOM 675 N N . GLU A 1 83 ? -2.562 23.600 -0.123 1.00 88.50 83 GLU A N 1
ATOM 676 C CA . GLU A 1 83 ? -3.418 23.898 -1.260 1.00 88.50 83 GLU A CA 1
ATOM 677 C C . GLU A 1 83 ? -2.702 23.677 -2.600 1.00 88.50 83 GLU A C 1
ATOM 679 O O . GLU A 1 83 ? -3.282 23.066 -3.498 1.00 88.50 83 GLU A O 1
ATOM 684 N N . ASP A 1 84 ? -1.438 24.096 -2.730 1.00 90.56 84 ASP A N 1
ATOM 685 C CA . ASP A 1 84 ? -0.642 23.869 -3.948 1.00 90.56 84 ASP A CA 1
ATOM 686 C C . ASP A 1 84 ? -0.372 22.376 -4.168 1.00 90.56 84 ASP A C 1
ATOM 688 O O . ASP A 1 84 ? -0.525 21.858 -5.277 1.00 90.56 84 ASP A O 1
ATOM 692 N N . ALA A 1 85 ? -0.005 21.666 -3.095 1.00 90.31 85 ALA A N 1
ATOM 693 C CA . ALA A 1 85 ? 0.218 20.224 -3.131 1.00 90.31 85 ALA A CA 1
ATOM 694 C C . ALA A 1 85 ? -1.056 19.482 -3.556 1.00 90.31 85 ALA A C 1
ATOM 696 O O . ALA A 1 85 ? -1.016 18.616 -4.433 1.00 90.31 85 ALA A O 1
ATOM 697 N N . LYS A 1 86 ? -2.202 19.873 -2.986 1.00 93.50 86 LYS A N 1
ATOM 698 C CA . LYS A 1 86 ? -3.504 19.324 -3.356 1.00 93.50 86 LYS A CA 1
ATOM 699 C C . LYS A 1 86 ? -3.848 19.625 -4.813 1.00 93.50 86 LYS A C 1
ATOM 701 O O . LYS A 1 86 ? -4.297 18.727 -5.512 1.00 93.50 86 LYS A O 1
ATOM 706 N N . ALA A 1 87 ? -3.623 20.847 -5.294 1.00 93.81 87 ALA A N 1
ATOM 707 C CA . ALA A 1 87 ? -3.931 21.219 -6.674 1.00 93.81 87 ALA A CA 1
ATOM 708 C C . ALA A 1 87 ? -3.123 20.396 -7.694 1.00 93.81 87 ALA A C 1
ATOM 710 O O . ALA A 1 87 ? -3.666 19.965 -8.713 1.00 93.81 87 ALA A O 1
ATOM 711 N N . ILE A 1 88 ? -1.844 20.134 -7.407 1.00 93.50 88 ILE A N 1
ATOM 712 C CA . ILE A 1 88 ? -0.989 19.284 -8.248 1.00 93.50 88 ILE A CA 1
ATOM 713 C C . ILE A 1 88 ? -1.462 17.828 -8.209 1.00 93.50 88 ILE A C 1
ATOM 715 O O . ILE A 1 88 ? -1.580 17.196 -9.261 1.00 93.50 88 ILE A O 1
ATOM 719 N N . ALA A 1 89 ? -1.777 17.309 -7.020 1.00 94.25 89 ALA A N 1
ATOM 720 C CA . ALA A 1 89 ? -2.298 15.957 -6.861 1.00 94.25 89 ALA A CA 1
ATOM 721 C C . ALA A 1 89 ? -3.656 15.778 -7.567 1.00 94.25 89 ALA A C 1
ATOM 723 O O . ALA A 1 89 ? -3.831 14.814 -8.308 1.00 94.25 89 ALA A O 1
ATOM 724 N N . ASP A 1 90 ? -4.576 16.739 -7.440 1.00 93.75 90 ASP A N 1
ATOM 725 C CA . ASP A 1 90 ? -5.878 16.740 -8.118 1.00 93.75 90 ASP A CA 1
ATOM 726 C C . ASP A 1 90 ? -5.705 16.741 -9.648 1.00 93.75 90 ASP A C 1
ATOM 728 O O . ASP A 1 90 ? -6.366 15.976 -10.352 1.00 93.75 90 ASP A O 1
ATOM 732 N N . ALA A 1 91 ? -4.790 17.561 -10.180 1.00 93.81 91 ALA A N 1
ATOM 733 C CA . ALA A 1 91 ? -4.507 17.609 -11.614 1.00 93.81 91 ALA A CA 1
ATOM 734 C C . ALA A 1 91 ? -3.914 16.288 -12.132 1.00 93.81 91 ALA A C 1
ATOM 736 O O . ALA A 1 91 ? -4.273 15.824 -13.219 1.00 93.81 91 ALA A O 1
ATOM 737 N N . PHE A 1 92 ? -3.025 15.662 -11.354 1.00 93.75 92 PHE A N 1
ATOM 738 C CA . PHE A 1 92 ? -2.475 14.348 -11.680 1.00 93.75 92 PHE A CA 1
ATOM 739 C C . PHE A 1 92 ? -3.565 13.269 -11.652 1.00 93.75 92 PHE A C 1
ATOM 741 O O . PHE A 1 92 ? -3.674 12.470 -12.585 1.00 93.75 92 PHE A O 1
ATOM 748 N N . LEU A 1 93 ? -4.416 13.297 -10.625 1.00 92.62 93 LEU A N 1
ATOM 749 C CA . LEU A 1 93 ? -5.534 12.382 -10.447 1.00 92.62 93 LEU A CA 1
ATOM 750 C C . LEU A 1 93 ? -6.517 12.451 -11.623 1.00 92.62 93 LEU A C 1
ATOM 752 O O . LEU A 1 93 ? -6.824 11.420 -12.215 1.00 92.62 93 LEU A O 1
ATOM 756 N N . MET A 1 94 ? -6.942 13.657 -12.017 1.00 90.88 94 MET A N 1
ATOM 757 C CA . MET A 1 94 ? -7.841 13.883 -13.161 1.00 90.88 94 MET A CA 1
ATOM 758 C C . MET A 1 94 ? -7.288 13.326 -14.479 1.00 90.88 94 MET A C 1
ATOM 760 O O . MET A 1 94 ? -8.050 12.924 -15.356 1.00 90.88 94 MET A O 1
ATOM 764 N N . LYS A 1 95 ? -5.962 13.323 -14.644 1.00 90.31 95 LYS A N 1
ATOM 765 C CA . LYS A 1 95 ? -5.303 12.848 -15.864 1.00 90.31 95 LYS A CA 1
ATOM 766 C C . LYS A 1 95 ? -5.176 11.324 -15.909 1.00 90.31 95 LYS A C 1
ATOM 768 O O . LYS A 1 95 ? -5.215 10.751 -16.998 1.00 90.31 95 LYS A O 1
ATOM 773 N N . HIS A 1 96 ? -4.961 10.687 -14.760 1.00 86.94 96 HIS A N 1
ATOM 774 C CA . HIS A 1 96 ? -4.524 9.290 -14.691 1.00 86.94 96 HIS A CA 1
ATOM 775 C C . HIS A 1 96 ? -5.545 8.324 -14.081 1.00 86.94 96 HIS A C 1
ATOM 777 O O . HIS A 1 96 ? -5.377 7.121 -14.261 1.00 86.94 96 HIS A O 1
ATOM 783 N N . ASN A 1 97 ? -6.603 8.817 -13.428 1.00 85.12 97 ASN A N 1
ATOM 784 C CA . ASN A 1 97 ? -7.657 7.987 -12.851 1.00 85.12 97 ASN A CA 1
ATOM 785 C C . ASN A 1 97 ? -9.049 8.422 -13.366 1.00 85.12 97 ASN A C 1
ATOM 787 O O . ASN A 1 97 ? -9.546 9.483 -12.978 1.00 85.12 97 ASN A O 1
ATOM 791 N N . PRO A 1 98 ? -9.701 7.615 -14.224 1.00 80.69 98 PRO A N 1
ATOM 792 C CA . PRO A 1 98 ? -11.039 7.910 -14.745 1.00 80.69 98 PRO A CA 1
ATOM 793 C C . PRO A 1 98 ? -12.100 8.079 -13.644 1.00 80.69 98 PRO A C 1
ATOM 795 O O . PRO A 1 98 ? -12.955 8.964 -13.729 1.00 80.69 98 PRO A O 1
ATOM 798 N N . ASP A 1 99 ? -11.998 7.299 -12.568 1.00 83.19 99 ASP A N 1
ATOM 799 C CA . ASP A 1 99 ? -12.997 7.206 -11.497 1.00 83.19 99 ASP A CA 1
ATOM 800 C C . ASP A 1 99 ? -12.778 8.213 -10.357 1.00 83.19 99 ASP A C 1
ATOM 802 O O . ASP A 1 99 ? -13.451 8.158 -9.327 1.00 83.19 99 ASP A O 1
ATOM 806 N N . HIS A 1 100 ? -11.890 9.190 -10.552 1.00 84.19 100 HIS A N 1
ATOM 807 C CA . HIS A 1 100 ? -11.541 10.225 -9.575 1.00 84.19 100 HIS A CA 1
ATOM 808 C C . HIS A 1 100 ? -12.726 10.925 -8.881 1.00 84.19 100 HIS A C 1
ATOM 810 O O . HIS A 1 100 ? -12.611 11.330 -7.726 1.00 84.19 100 HIS A O 1
ATOM 816 N N . THR A 1 101 ? -13.886 11.049 -9.538 1.00 85.38 101 THR A N 1
ATOM 817 C CA . THR A 1 101 ? -15.089 11.669 -8.956 1.00 85.38 101 THR A CA 1
ATOM 818 C C . THR A 1 101 ? -15.718 10.858 -7.823 1.00 85.38 101 THR A C 1
ATOM 820 O O . THR A 1 101 ? -16.530 11.393 -7.072 1.00 85.38 101 THR A O 1
ATOM 823 N N . ALA A 1 102 ? -15.393 9.567 -7.709 1.00 86.69 102 ALA A N 1
ATOM 824 C CA . ALA A 1 102 ? -15.888 8.709 -6.637 1.00 86.69 102 ALA A CA 1
ATOM 825 C C . ALA A 1 102 ? -15.180 8.970 -5.295 1.00 86.69 102 ALA A C 1
ATOM 827 O O . ALA A 1 102 ? -15.685 8.556 -4.248 1.00 86.69 102 ALA A O 1
ATOM 828 N N . PHE A 1 103 ? -14.028 9.647 -5.314 1.00 90.88 103 PHE A N 1
ATOM 829 C CA . PHE A 1 103 ? -13.213 9.877 -4.127 1.00 90.88 103 PHE A CA 1
ATOM 830 C C . PHE A 1 103 ? -13.628 11.180 -3.445 1.00 90.88 103 PHE A C 1
ATOM 832 O O . PHE A 1 103 ? -13.276 12.275 -3.879 1.00 90.88 103 PHE A O 1
ATOM 839 N N . THR A 1 104 ? -14.412 11.062 -2.376 1.00 91.06 104 THR A N 1
ATOM 840 C CA . THR A 1 104 ? -14.898 12.216 -1.604 1.00 91.06 104 THR A CA 1
ATOM 841 C C . THR A 1 104 ? -14.054 12.492 -0.368 1.00 91.06 104 THR A C 1
ATOM 843 O O . THR A 1 104 ? -14.068 13.612 0.137 1.00 91.06 104 THR A O 1
ATOM 846 N N . TRP A 1 105 ? -13.297 11.498 0.099 1.00 94.12 105 TRP A N 1
ATOM 847 C CA . TRP A 1 105 ? -12.412 11.640 1.243 1.00 94.12 105 TRP A CA 1
ATOM 848 C C . TRP A 1 105 ? -10.984 11.929 0.782 1.00 94.12 105 TRP A C 1
ATOM 850 O O . TRP A 1 105 ? -10.446 11.212 -0.066 1.00 94.12 105 TRP A O 1
ATOM 860 N N . VAL A 1 106 ? -10.372 12.967 1.358 1.00 94.06 106 VAL A N 1
ATOM 861 C CA . VAL A 1 106 ? -8.999 13.392 1.059 1.00 94.06 106 VAL A CA 1
ATOM 862 C C . VAL A 1 106 ? -8.252 13.633 2.364 1.00 94.06 106 VAL A C 1
ATOM 864 O O . VAL A 1 106 ? -8.753 14.332 3.244 1.00 94.06 106 VAL A O 1
ATOM 867 N N . ASN A 1 107 ? -7.042 13.091 2.465 1.00 94.44 107 ASN A N 1
ATOM 868 C CA . ASN A 1 107 ? -6.130 13.318 3.581 1.00 94.44 107 ASN A CA 1
ATOM 869 C C . ASN A 1 107 ? -4.753 13.702 3.058 1.00 94.44 107 ASN A C 1
ATOM 871 O O . ASN A 1 107 ? -4.277 13.121 2.084 1.00 94.44 107 ASN A O 1
ATOM 875 N N . ILE A 1 108 ? -4.137 14.687 3.705 1.00 94.25 108 ILE A N 1
ATOM 876 C CA . ILE A 1 108 ? -2.814 15.193 3.356 1.00 94.25 108 ILE A CA 1
ATOM 877 C C . ILE A 1 108 ? -1.927 15.006 4.579 1.00 94.25 108 ILE A C 1
ATOM 879 O O . ILE A 1 108 ? -2.176 15.580 5.635 1.00 94.25 108 ILE A O 1
ATOM 883 N N . GLU A 1 109 ? -0.881 14.204 4.428 1.00 92.25 109 GLU A N 1
ATOM 884 C CA . GLU A 1 109 ? 0.110 13.972 5.469 1.00 92.25 109 GLU A CA 1
ATOM 885 C C . GLU A 1 109 ? 1.474 14.469 5.016 1.00 92.25 109 GLU A C 1
ATOM 887 O O . GLU A 1 109 ? 1.968 14.109 3.947 1.00 92.25 109 GLU A O 1
ATOM 892 N N . LYS A 1 110 ? 2.131 15.259 5.864 1.00 88.81 110 LYS A N 1
ATOM 893 C CA . LYS A 1 110 ? 3.538 15.616 5.691 1.00 88.81 110 LYS A CA 1
ATOM 894 C C . LYS A 1 110 ? 4.385 14.690 6.554 1.00 88.81 110 LYS A C 1
ATOM 896 O O . LYS A 1 110 ? 4.279 14.717 7.779 1.00 88.81 110 LYS A O 1
ATOM 901 N N . ARG A 1 111 ? 5.253 13.893 5.930 1.00 83.94 111 ARG A N 1
ATOM 902 C CA . ARG A 1 111 ? 6.241 13.067 6.639 1.00 83.94 111 ARG A CA 1
ATOM 903 C C . ARG A 1 111 ? 7.623 13.382 6.094 1.00 83.94 111 ARG A C 1
ATOM 905 O O . ARG A 1 111 ? 7.887 13.173 4.915 1.00 83.94 111 ARG A O 1
ATOM 912 N N . GLN A 1 112 ? 8.505 13.870 6.966 1.00 80.62 112 GLN A N 1
ATOM 913 C CA . GLN A 1 112 ? 9.847 14.323 6.590 1.00 80.62 112 GLN A CA 1
ATOM 914 C C . GLN A 1 112 ? 9.792 15.322 5.412 1.00 80.62 112 GLN A C 1
ATOM 916 O O . GLN A 1 112 ? 9.250 16.417 5.568 1.00 80.62 112 GLN A O 1
ATOM 921 N N . ASN A 1 113 ? 10.317 14.917 4.253 1.00 81.81 113 ASN A N 1
ATOM 922 C CA . ASN A 1 113 ? 10.443 15.695 3.020 1.00 81.81 113 ASN A CA 1
ATOM 923 C C . ASN A 1 113 ? 9.410 15.313 1.949 1.00 81.81 113 ASN A C 1
ATOM 925 O O . ASN A 1 113 ? 9.560 15.666 0.779 1.00 81.81 113 ASN A O 1
ATOM 929 N N . PHE A 1 114 ? 8.385 14.559 2.341 1.00 87.25 114 PHE A N 1
ATOM 930 C CA . PHE A 1 114 ? 7.362 14.059 1.440 1.00 87.25 114 PHE A CA 1
ATOM 931 C C . PHE A 1 114 ? 5.978 14.490 1.898 1.00 87.25 114 PHE A C 1
ATOM 933 O O . PHE A 1 114 ? 5.690 14.608 3.098 1.00 87.25 114 PHE A O 1
ATOM 940 N N . ARG A 1 115 ? 5.106 14.696 0.915 1.00 91.25 115 ARG A N 1
ATOM 941 C CA . ARG A 1 115 ? 3.674 14.881 1.127 1.00 91.25 115 ARG A CA 1
ATOM 942 C C . ARG A 1 115 ? 2.939 13.704 0.522 1.00 91.25 115 ARG A C 1
ATOM 944 O O . ARG A 1 115 ? 3.110 13.416 -0.657 1.00 91.25 115 ARG A O 1
ATOM 951 N N . PHE A 1 116 ? 2.117 13.064 1.333 1.00 94.12 116 PHE A N 1
ATOM 952 C CA . PHE A 1 116 ? 1.261 11.959 0.938 1.00 94.12 116 PHE A CA 1
ATOM 953 C C . PHE A 1 116 ? -0.160 12.493 0.861 1.00 94.12 116 PHE A C 1
ATOM 955 O O . PHE A 1 116 ? -0.682 13.007 1.850 1.00 94.12 116 PHE A O 1
ATOM 962 N N . ILE A 1 117 ? -0.764 12.418 -0.320 1.00 96.12 117 ILE A N 1
ATOM 963 C CA . ILE A 1 117 ? -2.153 12.795 -0.541 1.00 96.12 117 ILE A CA 1
ATOM 964 C C . ILE A 1 117 ? -2.923 11.520 -0.854 1.00 96.12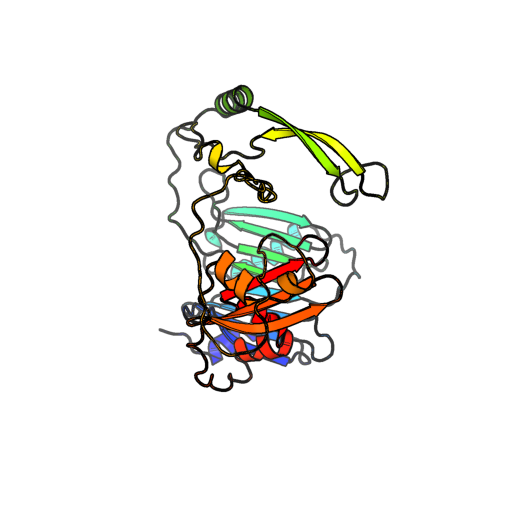 117 ILE A C 1
ATOM 966 O O . ILE A 1 117 ? -2.720 10.894 -1.894 1.00 96.12 117 ILE A O 1
ATOM 970 N N . THR A 1 118 ? -3.815 11.141 0.052 1.00 95.88 118 THR A N 1
ATOM 971 C CA . THR A 1 118 ? -4.633 9.937 -0.072 1.00 95.88 118 THR A CA 1
ATOM 972 C C . THR A 1 118 ? -6.060 10.325 -0.436 1.00 95.88 118 THR A C 1
ATOM 974 O O . THR A 1 118 ? -6.703 11.086 0.286 1.00 95.88 118 THR A O 1
ATOM 977 N N . TYR A 1 119 ? -6.567 9.757 -1.524 1.00 95.25 119 TYR A N 1
ATOM 978 C CA . TYR A 1 119 ? -7.947 9.879 -1.982 1.00 95.25 119 TYR A CA 1
ATOM 979 C C . TYR A 1 119 ? -8.644 8.543 -1.772 1.00 95.25 119 TYR A C 1
ATOM 981 O O . TYR A 1 119 ? -8.110 7.523 -2.202 1.00 95.25 119 TYR A O 1
ATOM 989 N N . ARG A 1 120 ? -9.822 8.521 -1.141 1.00 94.56 120 ARG A N 1
ATOM 990 C CA . ARG A 1 120 ? -10.610 7.287 -0.955 1.00 94.56 120 ARG A CA 1
ATOM 991 C C . ARG A 1 120 ? -12.095 7.507 -1.230 1.00 94.56 120 ARG A C 1
ATOM 993 O O . ARG A 1 120 ? -12.607 8.624 -1.116 1.00 94.56 120 ARG A O 1
ATOM 1000 N N . GLU A 1 121 ? -12.797 6.426 -1.577 1.00 93.31 121 GLU A N 1
ATOM 1001 C CA . GLU A 1 121 ? -14.260 6.409 -1.477 1.00 93.31 121 GLU A CA 1
ATOM 1002 C C . GLU A 1 121 ? -14.662 6.579 -0.002 1.00 93.31 121 GLU A C 1
ATOM 1004 O O . GLU A 1 121 ? -13.936 6.172 0.907 1.00 93.31 121 GLU A O 1
ATOM 1009 N N . GLU A 1 122 ? -15.845 7.133 0.247 1.00 92.38 122 GLU A N 1
ATOM 1010 C CA . GLU A 1 122 ? -16.359 7.336 1.602 1.00 92.38 122 GLU A CA 1
ATOM 1011 C C . GLU A 1 122 ? -17.664 6.571 1.826 1.00 92.38 122 GLU A C 1
ATOM 1013 O O . GLU A 1 122 ? -18.538 6.513 0.955 1.00 92.38 122 GLU A O 1
ATOM 1018 N N . VAL A 1 123 ? -17.840 6.005 3.018 1.00 91.88 123 VAL A N 1
ATOM 1019 C CA . VAL A 1 123 ? -19.126 5.465 3.470 1.00 91.88 123 VAL A CA 1
ATOM 1020 C C . VAL A 1 123 ? -19.412 6.001 4.864 1.00 91.88 123 VAL A C 1
ATOM 1022 O O . VAL A 1 123 ? -18.669 5.728 5.800 1.00 91.88 123 VAL A O 1
ATOM 1025 N N . GLY A 1 124 ? -20.491 6.776 4.998 1.00 88.38 124 GLY A N 1
ATOM 1026 C CA . GLY A 1 124 ? -20.921 7.324 6.287 1.00 88.38 124 GLY A CA 1
ATOM 1027 C C . GLY A 1 124 ? -19.902 8.259 6.946 1.00 88.38 124 GLY A C 1
ATOM 1028 O O . GLY A 1 124 ? -19.766 8.225 8.165 1.00 88.38 124 GLY A O 1
ATOM 1029 N N . GLY A 1 125 ? -19.164 9.066 6.173 1.00 89.62 125 GLY A N 1
ATOM 1030 C CA . GLY A 1 125 ? -18.125 9.947 6.720 1.00 89.62 125 GLY A CA 1
ATOM 1031 C C . GLY A 1 125 ? -16.758 9.290 6.902 1.00 89.62 125 GLY A C 1
ATOM 1032 O O . GLY A 1 125 ? -15.813 9.974 7.289 1.00 89.62 125 GLY A O 1
ATOM 1033 N N . LEU A 1 126 ? -16.633 7.979 6.663 1.00 92.38 126 LEU A N 1
ATOM 1034 C CA . LEU A 1 126 ? -15.397 7.233 6.892 1.00 92.38 126 LEU A CA 1
ATOM 1035 C C . LEU A 1 126 ? -14.738 6.806 5.575 1.00 92.38 126 LEU A C 1
ATOM 1037 O O . LEU A 1 126 ? -15.448 6.372 4.660 1.00 92.38 126 LEU A O 1
ATOM 1041 N N . PRO A 1 127 ? -13.396 6.874 5.483 1.00 94.44 127 PRO A N 1
ATOM 1042 C CA . PRO A 1 127 ? -12.676 6.382 4.319 1.00 94.44 127 PRO A CA 1
ATOM 1043 C C . PRO A 1 127 ? -12.848 4.869 4.196 1.00 94.44 127 PRO A C 1
ATOM 1045 O O . PRO A 1 127 ? -12.651 4.131 5.163 1.00 94.44 127 PRO A O 1
ATOM 1048 N N . LEU A 1 128 ? -13.187 4.403 2.998 1.00 92.75 128 LEU A N 1
ATOM 1049 C CA . LEU A 1 128 ? -13.277 2.982 2.700 1.00 92.75 128 LEU A CA 1
ATOM 1050 C C . LEU A 1 128 ? -11.874 2.444 2.354 1.00 92.75 128 LEU A C 1
ATOM 1052 O O . LEU A 1 128 ? -11.284 2.912 1.374 1.00 92.75 128 LEU A O 1
ATOM 1056 N N . PRO A 1 129 ? -11.321 1.484 3.122 1.00 89.81 129 PRO A N 1
ATOM 1057 C CA . PRO A 1 129 ? -10.027 0.873 2.813 1.00 89.81 129 PRO A CA 1
ATOM 1058 C C . PRO A 1 129 ? -10.015 0.218 1.429 1.00 89.81 129 PRO A C 1
ATOM 1060 O O . PRO A 1 129 ? -11.071 -0.107 0.887 1.00 89.81 129 PRO A O 1
ATOM 1063 N N . ASP A 1 130 ? -8.821 0.039 0.865 1.00 88.62 130 ASP A N 1
ATOM 1064 C CA . ASP A 1 130 ? -8.595 -0.599 -0.442 1.00 88.62 130 ASP A CA 1
ATOM 1065 C C . ASP A 1 130 ? -9.373 0.055 -1.603 1.00 88.62 130 ASP A C 1
ATOM 1067 O O . ASP A 1 130 ? -9.644 -0.561 -2.634 1.00 88.62 130 ASP A O 1
ATOM 1071 N N . THR A 1 131 ? -9.743 1.328 -1.444 1.00 90.69 131 THR A N 1
ATOM 1072 C CA . THR A 1 131 ? -10.312 2.159 -2.510 1.00 90.69 131 THR A CA 1
ATOM 1073 C C . THR A 1 131 ? -9.491 3.417 -2.727 1.00 90.69 131 THR A C 1
ATOM 1075 O O . THR A 1 131 ? -8.834 3.906 -1.801 1.00 90.69 131 THR A O 1
ATOM 1078 N N . GLY A 1 132 ? -9.581 3.947 -3.946 1.00 92.44 132 GLY A N 1
ATOM 1079 C CA . GLY A 1 132 ? -8.969 5.207 -4.334 1.00 92.44 132 GLY A CA 1
ATOM 1080 C C . GLY A 1 132 ? -7.500 5.083 -4.702 1.00 92.44 132 GLY A C 1
ATOM 1081 O O . GLY A 1 132 ? -7.105 4.143 -5.388 1.00 92.44 132 GLY A O 1
ATOM 1082 N N . CYS A 1 133 ? -6.702 6.066 -4.303 1.00 94.69 133 CYS A N 1
ATOM 1083 C CA . CYS A 1 133 ? -5.285 6.105 -4.625 1.00 94.69 133 CYS A CA 1
ATOM 1084 C C . CYS A 1 133 ? -4.494 6.988 -3.660 1.00 94.69 133 CYS A C 1
ATOM 1086 O O . CYS A 1 133 ? -5.036 7.867 -2.988 1.00 94.69 133 CYS A O 1
ATOM 1088 N N . GLU A 1 134 ? -3.185 6.800 -3.663 1.00 95.62 134 GLU A N 1
ATOM 1089 C CA . GLU A 1 134 ? -2.222 7.636 -2.961 1.00 95.62 134 GLU A CA 1
ATOM 1090 C C . GLU A 1 134 ? -1.273 8.293 -3.967 1.00 95.62 134 GLU A C 1
ATOM 1092 O O . GLU A 1 134 ? -0.785 7.640 -4.891 1.00 95.62 134 GLU A O 1
ATOM 1097 N N . ILE A 1 135 ? -1.032 9.592 -3.794 1.00 96.38 135 ILE A N 1
ATOM 1098 C CA . ILE A 1 135 ? -0.054 10.379 -4.546 1.00 96.38 135 ILE A CA 1
ATOM 1099 C C . ILE A 1 135 ? 1.017 10.861 -3.573 1.00 96.38 135 ILE A C 1
ATOM 1101 O O . ILE A 1 135 ? 0.701 11.485 -2.559 1.00 96.38 135 ILE A O 1
ATOM 1105 N N . THR A 1 136 ? 2.279 10.630 -3.919 1.00 95.38 136 THR A N 1
ATOM 1106 C CA . THR A 1 136 ? 3.432 11.099 -3.149 1.00 95.38 136 THR A CA 1
ATOM 1107 C C . THR A 1 136 ? 4.133 12.212 -3.907 1.00 95.38 136 THR A C 1
ATOM 1109 O O . THR A 1 136 ? 4.537 12.038 -5.062 1.00 95.38 136 THR A O 1
ATOM 1112 N N . LEU A 1 137 ? 4.298 13.349 -3.238 1.00 93.12 137 LEU A N 1
ATOM 1113 C CA . LEU A 1 137 ? 5.039 14.498 -3.737 1.00 93.12 137 LEU A CA 1
ATOM 1114 C C . LEU A 1 137 ? 6.340 14.680 -2.958 1.00 93.12 137 LEU A C 1
ATOM 1116 O O . LEU A 1 137 ? 6.368 14.509 -1.735 1.00 93.12 137 LEU A O 1
ATOM 1120 N N . ASP A 1 138 ? 7.395 15.087 -3.659 1.00 89.62 138 ASP A N 1
ATOM 1121 C CA . ASP A 1 138 ? 8.620 15.578 -3.028 1.00 89.62 138 ASP A CA 1
ATOM 1122 C C . ASP A 1 138 ? 8.451 17.015 -2.481 1.00 89.62 138 ASP A C 1
ATOM 1124 O O . ASP A 1 138 ? 7.418 17.671 -2.657 1.00 89.62 138 ASP A O 1
ATOM 1128 N N . ASN A 1 139 ? 9.490 17.544 -1.828 1.00 84.25 139 ASN A N 1
ATOM 1129 C CA . ASN A 1 139 ? 9.505 18.923 -1.317 1.00 84.25 139 ASN A CA 1
ATOM 1130 C C . ASN A 1 139 ? 9.326 19.999 -2.408 1.00 84.25 139 ASN A C 1
ATOM 1132 O O . ASN A 1 139 ? 8.891 21.110 -2.107 1.00 84.25 139 ASN A O 1
ATOM 1136 N N . SER A 1 140 ? 9.658 19.686 -3.663 1.00 86.12 140 SER A N 1
ATOM 1137 C CA . SER A 1 140 ? 9.477 20.562 -4.828 1.00 86.12 140 SER A CA 1
ATOM 1138 C C . SER A 1 140 ? 8.112 20.374 -5.507 1.00 86.12 140 SER A C 1
ATOM 1140 O O . SER A 1 140 ? 7.872 20.959 -6.562 1.00 86.12 140 SER A O 1
ATOM 1142 N N . LEU A 1 141 ? 7.213 19.595 -4.895 1.00 88.38 141 LEU A N 1
ATOM 1143 C CA . LEU A 1 141 ? 5.898 19.217 -5.409 1.00 88.38 141 LEU A CA 1
ATOM 1144 C C . LEU A 1 141 ? 5.929 18.431 -6.730 1.00 88.38 141 LEU A C 1
ATOM 1146 O O . LEU A 1 141 ? 4.941 18.415 -7.466 1.00 88.38 141 LEU A O 1
ATOM 1150 N N . ASN A 1 142 ? 7.031 17.747 -7.038 1.00 90.62 142 ASN A N 1
ATOM 1151 C CA . ASN A 1 142 ? 7.044 16.787 -8.134 1.00 90.62 142 ASN A CA 1
ATOM 1152 C C . ASN A 1 142 ? 6.342 15.504 -7.691 1.00 90.62 142 ASN A C 1
ATOM 1154 O O . ASN A 1 142 ? 6.577 15.014 -6.586 1.00 90.62 142 ASN A O 1
ATOM 1158 N N . VAL A 1 143 ? 5.521 14.934 -8.573 1.00 93.00 143 VAL A N 1
ATOM 1159 C CA . VAL A 1 143 ? 4.924 13.612 -8.354 1.00 93.00 143 VAL A CA 1
ATOM 1160 C C . VAL A 1 143 ? 6.016 12.557 -8.489 1.00 93.00 143 VAL A C 1
ATOM 1162 O O . VAL A 1 143 ? 6.516 12.322 -9.588 1.00 93.00 143 VAL A O 1
ATOM 1165 N N . ILE A 1 144 ? 6.372 11.937 -7.367 1.00 93.31 144 ILE A N 1
ATOM 1166 C CA . ILE A 1 144 ? 7.380 10.871 -7.297 1.00 93.31 144 ILE A CA 1
ATOM 1167 C C . ILE A 1 144 ? 6.758 9.499 -7.046 1.00 93.31 144 ILE A C 1
ATOM 1169 O O . ILE A 1 144 ? 7.375 8.484 -7.335 1.00 93.31 144 ILE A O 1
ATOM 1173 N N . GLY A 1 145 ? 5.528 9.459 -6.535 1.00 94.88 145 GLY A N 1
ATOM 1174 C CA . GLY A 1 145 ? 4.828 8.218 -6.249 1.00 94.88 145 GLY A CA 1
ATOM 1175 C C . GLY A 1 145 ? 3.359 8.304 -6.624 1.00 94.88 145 GLY A C 1
ATOM 1176 O O . GLY A 1 145 ? 2.710 9.333 -6.433 1.00 94.88 145 GLY A O 1
ATOM 1177 N N . TYR A 1 146 ? 2.832 7.204 -7.143 1.00 96.25 146 TYR A N 1
ATOM 1178 C CA . TYR A 1 146 ? 1.405 6.987 -7.327 1.00 96.25 146 TYR A CA 1
ATOM 1179 C C . TYR A 1 146 ? 1.086 5.529 -7.038 1.00 96.25 146 TYR A C 1
ATOM 1181 O O . TYR A 1 146 ? 1.802 4.633 -7.485 1.00 96.25 146 TYR A O 1
ATOM 1189 N N . ARG A 1 147 ? -0.015 5.281 -6.338 1.00 94.69 147 ARG A N 1
ATOM 1190 C CA . ARG A 1 147 ? -0.551 3.938 -6.141 1.00 94.69 147 ARG A CA 1
ATOM 1191 C C . ARG A 1 147 ? -2.062 3.980 -6.240 1.00 94.69 147 ARG A C 1
ATOM 1193 O O . ARG A 1 147 ? -2.704 4.614 -5.409 1.00 94.69 147 ARG A O 1
ATOM 1200 N N . SER A 1 148 ? -2.623 3.289 -7.223 1.00 92.62 148 SER A N 1
ATOM 1201 C CA . SER A 1 148 ? -4.054 3.011 -7.266 1.00 92.62 148 SER A CA 1
ATOM 1202 C C . SER A 1 148 ? -4.353 1.785 -6.417 1.00 92.62 148 SER A C 1
ATOM 1204 O O . SER A 1 148 ? -3.714 0.744 -6.557 1.00 92.62 148 SER A O 1
ATOM 1206 N N . GLU A 1 149 ? -5.353 1.905 -5.559 1.00 88.44 149 GLU A N 1
ATOM 1207 C CA . GLU A 1 149 ? -5.863 0.794 -4.770 1.00 88.44 149 GLU A CA 1
ATOM 1208 C C . GLU A 1 149 ? -6.885 0.028 -5.607 1.00 88.44 149 GLU A C 1
ATOM 1210 O O . GLU A 1 149 ? -7.670 0.619 -6.355 1.00 88.44 149 GLU A O 1
ATOM 1215 N N . GLN A 1 150 ? -6.883 -1.297 -5.488 1.00 77.00 150 GLN A N 1
ATOM 1216 C CA . GLN A 1 150 ? -7.862 -2.135 -6.165 1.00 77.00 150 GLN A CA 1
ATOM 1217 C C . GLN A 1 150 ? -8.942 -2.561 -5.195 1.00 77.00 150 GLN A C 1
ATOM 1219 O O . GLN A 1 150 ? -8.673 -3.206 -4.184 1.00 77.00 150 GLN A O 1
ATOM 1224 N N . LYS A 1 151 ? -10.185 -2.261 -5.563 1.00 79.25 151 LYS A N 1
ATOM 1225 C CA . LYS A 1 151 ? -11.355 -2.639 -4.785 1.00 79.25 151 LYS A CA 1
ATOM 1226 C C . LYS A 1 151 ? -11.454 -4.160 -4.682 1.00 79.25 151 LYS A C 1
ATOM 1228 O O . LYS A 1 151 ? -11.801 -4.842 -5.643 1.00 79.25 151 LYS A O 1
ATOM 1233 N N . THR A 1 152 ? -11.187 -4.682 -3.493 1.00 77.12 152 THR A N 1
ATOM 1234 C CA . THR A 1 152 ? -11.234 -6.121 -3.191 1.00 77.12 152 THR A CA 1
ATOM 1235 C C . THR A 1 152 ? -12.620 -6.589 -2.745 1.00 77.12 152 THR A C 1
ATOM 1237 O O . THR A 1 152 ? -12.931 -7.777 -2.836 1.00 77.12 152 THR A O 1
ATOM 1240 N N . ALA A 1 153 ? -13.471 -5.666 -2.284 1.00 84.56 153 ALA A N 1
ATOM 1241 C CA . ALA A 1 153 ? -14.759 -5.969 -1.671 1.00 84.56 153 ALA A CA 1
ATOM 1242 C C . ALA A 1 153 ? -15.888 -5.035 -2.154 1.00 84.56 153 ALA A C 1
ATOM 1244 O O . ALA A 1 153 ? -15.648 -3.878 -2.518 1.00 84.56 153 ALA A O 1
ATOM 1245 N N . PRO A 1 154 ? -17.152 -5.505 -2.148 1.00 87.75 154 PRO A N 1
ATOM 1246 C CA . PRO A 1 154 ? -18.293 -4.649 -2.439 1.00 87.75 154 PRO A CA 1
ATOM 1247 C C . PRO A 1 154 ? -18.422 -3.536 -1.394 1.00 87.75 154 PRO A C 1
ATOM 1249 O O . PRO A 1 154 ? -18.063 -3.697 -0.229 1.00 87.75 154 PRO A O 1
ATOM 1252 N N . ARG A 1 155 ? -18.999 -2.404 -1.810 1.00 87.38 155 ARG A N 1
ATOM 1253 C CA . ARG A 1 155 ? -19.236 -1.267 -0.916 1.00 87.38 155 ARG A CA 1
ATOM 1254 C C . ARG A 1 155 ? -20.171 -1.684 0.232 1.00 87.38 155 ARG A C 1
ATOM 1256 O O . ARG A 1 155 ? -21.264 -2.189 -0.052 1.00 87.38 155 ARG A O 1
ATOM 1263 N N . PRO A 1 156 ? -19.790 -1.465 1.502 1.00 90.88 156 PRO A N 1
ATOM 1264 C CA . PRO A 1 156 ? -20.634 -1.828 2.629 1.00 90.88 156 PRO A CA 1
ATOM 1265 C C . PRO A 1 156 ? -21.870 -0.928 2.698 1.00 90.88 156 PRO A C 1
ATOM 1267 O O . PRO A 1 156 ? -21.843 0.241 2.304 1.00 90.88 156 PRO A O 1
ATOM 1270 N N . LYS A 1 157 ? -22.964 -1.474 3.234 1.00 90.31 157 LYS A N 1
ATOM 1271 C CA . LYS A 1 157 ? -24.121 -0.674 3.645 1.00 90.31 157 LYS A CA 1
ATOM 1272 C C . LYS A 1 157 ? -23.863 -0.129 5.040 1.00 90.31 157 LYS A C 1
ATOM 1274 O O . LYS A 1 157 ? -23.399 -0.866 5.906 1.00 90.31 157 LYS A O 1
ATOM 1279 N N . TRP A 1 158 ? -24.196 1.138 5.252 1.00 91.12 158 TRP A N 1
ATOM 1280 C CA . TRP A 1 158 ? -24.160 1.702 6.593 1.00 91.12 158 TRP A CA 1
ATOM 1281 C C . TRP A 1 158 ? -25.259 1.057 7.453 1.00 91.12 158 TRP A C 1
ATOM 1283 O O . TRP A 1 158 ? -26.388 0.943 6.968 1.00 91.12 158 TRP A O 1
ATOM 1293 N N . PRO A 1 159 ? -24.956 0.598 8.678 1.00 93.44 159 PRO A N 1
ATOM 1294 C CA . PRO A 1 159 ? -25.954 -0.019 9.544 1.00 93.44 159 PRO A CA 1
ATOM 1295 C C . PRO A 1 159 ? -26.946 1.014 10.096 1.00 93.44 159 PRO A C 1
ATOM 1297 O O . PRO A 1 159 ? -26.598 2.175 10.308 1.00 93.44 159 PRO A O 1
ATOM 1300 N N . ASP A 1 160 ? -28.171 0.571 10.394 1.00 92.06 160 ASP A N 1
ATOM 1301 C CA . ASP A 1 160 ? -29.221 1.432 10.965 1.00 92.06 160 ASP A CA 1
ATOM 1302 C C . ASP A 1 160 ? -28.904 1.884 12.401 1.00 92.06 160 ASP A C 1
ATOM 1304 O O . ASP A 1 160 ? -29.369 2.929 12.855 1.00 92.06 160 ASP A O 1
ATOM 1308 N N . SER A 1 161 ? -28.118 1.089 13.132 1.00 93.62 161 SER A N 1
ATOM 1309 C CA . SER A 1 161 ? -27.690 1.373 14.499 1.00 93.62 161 SER A CA 1
ATOM 1310 C C . SER A 1 161 ? -26.312 0.777 14.760 1.00 93.62 161 SER A C 1
ATOM 1312 O O . SER A 1 161 ? -25.988 -0.304 14.269 1.00 93.62 161 SER A O 1
ATOM 1314 N N . ILE A 1 162 ? -25.536 1.470 15.589 1.00 95.50 162 ILE A N 1
ATOM 1315 C CA . ILE A 1 162 ? -24.245 1.016 16.110 1.00 95.50 162 ILE A CA 1
ATOM 1316 C C . ILE A 1 162 ? -24.239 1.117 17.636 1.00 95.50 162 ILE A C 1
ATOM 1318 O O . ILE A 1 162 ? -25.005 1.884 18.224 1.00 95.50 162 ILE A O 1
ATOM 1322 N N . VAL A 1 163 ? -23.381 0.336 18.280 1.00 96.38 163 VAL A N 1
ATOM 1323 C CA . VAL A 1 163 ? -23.161 0.380 19.725 1.00 96.38 163 VAL A CA 1
ATOM 1324 C C . VAL A 1 163 ? -22.441 1.675 20.098 1.00 96.38 163 VAL A C 1
ATOM 1326 O O . VAL A 1 163 ? -21.516 2.116 19.417 1.00 96.38 163 VAL A O 1
ATOM 1329 N N . ASP A 1 164 ? -22.850 2.287 21.210 1.00 96.06 164 ASP A N 1
ATOM 1330 C CA . ASP A 1 164 ? -22.203 3.492 21.725 1.00 96.06 164 ASP A CA 1
ATOM 1331 C C . ASP A 1 164 ? -20.739 3.225 22.122 1.00 96.06 164 ASP A C 1
ATOM 1333 O O . ASP A 1 164 ? -20.424 2.280 22.853 1.00 96.06 164 ASP A O 1
ATOM 1337 N N . ALA A 1 165 ? -19.838 4.105 21.682 1.00 95.31 165 ALA A N 1
ATOM 1338 C CA . ALA A 1 165 ? -18.403 3.956 21.901 1.00 95.31 165 ALA A CA 1
ATOM 1339 C C . ALA A 1 165 ? -18.007 3.926 23.391 1.00 95.31 165 ALA A C 1
ATOM 1341 O O . ALA A 1 165 ? -16.993 3.318 23.742 1.00 95.31 165 ALA A O 1
ATOM 1342 N N . LYS A 1 166 ? -18.784 4.543 24.298 1.00 96.00 166 LYS A N 1
ATOM 1343 C CA . LYS A 1 166 ? -18.505 4.490 25.743 1.00 96.00 166 LYS A CA 1
ATOM 1344 C C . LYS A 1 166 ? -18.772 3.100 26.305 1.00 96.00 166 LYS A C 1
ATOM 1346 O O . LYS A 1 166 ? -17.984 2.637 27.127 1.00 96.00 166 LYS A O 1
ATOM 1351 N N . ASN A 1 167 ? -19.822 2.429 25.833 1.00 93.69 167 ASN A N 1
ATOM 1352 C CA . ASN A 1 167 ? -20.129 1.056 26.237 1.00 93.69 167 ASN A CA 1
ATOM 1353 C C . ASN A 1 167 ? -19.020 0.104 25.778 1.00 93.69 167 ASN A C 1
ATOM 1355 O O . ASN A 1 167 ? -18.494 -0.661 26.587 1.00 93.69 167 ASN A O 1
ATOM 1359 N N . VAL A 1 168 ? -18.594 0.230 24.515 1.00 94.44 168 VAL A N 1
ATOM 1360 C CA . VAL A 1 168 ? -17.463 -0.535 23.967 1.00 94.44 168 VAL A CA 1
ATOM 1361 C C . VAL A 1 168 ? -16.198 -0.300 24.796 1.00 94.44 168 VAL A C 1
ATOM 1363 O O . VAL A 1 168 ? -15.549 -1.246 25.241 1.00 94.44 168 VAL A O 1
ATOM 1366 N N . ARG A 1 169 ? -15.873 0.964 25.091 1.00 94.00 169 ARG A N 1
ATOM 1367 C CA . ARG A 1 169 ? -14.711 1.316 25.916 1.00 94.00 169 ARG A CA 1
ATOM 1368 C C . ARG A 1 169 ? -14.778 0.698 27.313 1.00 94.00 169 ARG A C 1
ATOM 1370 O O . ARG A 1 169 ? -13.764 0.209 27.806 1.00 94.00 169 ARG A O 1
ATOM 1377 N N . GLN A 1 170 ? -15.940 0.725 27.962 1.00 93.62 170 GLN A N 1
ATOM 1378 C CA . GLN A 1 170 ? -16.107 0.163 29.302 1.00 93.62 170 GLN A CA 1
ATOM 1379 C C . GLN A 1 170 ? -15.888 -1.356 29.312 1.00 93.62 170 GLN A C 1
ATOM 1381 O O . GLN A 1 170 ? -15.215 -1.861 30.207 1.00 93.62 170 GLN A O 1
ATOM 1386 N N . GLN A 1 171 ? -16.384 -2.061 28.294 1.00 90.31 171 GLN A N 1
ATOM 1387 C CA . GLN A 1 171 ? -16.167 -3.499 28.113 1.00 90.31 171 GLN A CA 1
ATOM 1388 C C . GLN A 1 171 ? -14.697 -3.845 27.838 1.00 90.31 171 GLN A C 1
ATOM 1390 O O . GLN A 1 171 ? -14.185 -4.841 28.350 1.00 90.31 171 GLN A O 1
ATOM 1395 N N . VAL A 1 172 ? -13.989 -3.027 27.050 1.00 90.94 172 VAL A N 1
ATOM 1396 C CA . VAL A 1 172 ? -12.544 -3.210 26.836 1.00 90.94 172 VAL A CA 1
ATOM 1397 C C . VAL A 1 172 ? -11.796 -3.070 28.155 1.00 90.94 172 VAL A C 1
ATOM 1399 O O . VAL A 1 172 ? -11.009 -3.945 28.502 1.00 90.94 172 VAL A O 1
ATOM 1402 N N . LEU A 1 173 ? -12.075 -2.007 28.915 1.00 91.31 173 LEU A N 1
ATOM 1403 C CA . LEU A 1 173 ? -11.405 -1.741 30.187 1.00 91.31 173 LEU A CA 1
ATOM 1404 C C . LEU A 1 173 ? -11.703 -2.804 31.252 1.00 91.31 173 LEU A C 1
ATOM 1406 O O . LEU A 1 173 ? -10.806 -3.137 32.019 1.00 91.31 173 LEU A O 1
ATOM 1410 N N . SER A 1 174 ? -12.918 -3.364 31.296 1.00 90.06 174 SER A N 1
ATOM 1411 C CA . SER A 1 174 ? -13.255 -4.418 32.266 1.00 90.06 174 SER A CA 1
ATOM 1412 C C . SER A 1 174 ? -12.496 -5.722 32.021 1.00 90.06 174 SER A C 1
ATOM 1414 O O . SER A 1 174 ? -12.312 -6.504 32.949 1.00 90.06 174 SER A O 1
ATOM 1416 N N . ASN A 1 175 ? -12.058 -5.946 30.779 1.00 86.62 175 ASN A N 1
ATOM 1417 C CA . ASN A 1 175 ? -11.392 -7.168 30.334 1.00 86.62 175 ASN A CA 1
ATOM 1418 C C . ASN A 1 175 ? -9.928 -6.922 29.933 1.00 86.62 175 ASN A C 1
ATOM 1420 O O . ASN A 1 175 ? -9.323 -7.772 29.272 1.00 86.62 175 ASN A O 1
ATOM 1424 N N . LEU A 1 176 ? -9.379 -5.749 30.258 1.00 89.50 176 LEU A N 1
ATOM 1425 C CA . LEU A 1 176 ? -8.003 -5.386 29.952 1.00 89.50 176 LEU A CA 1
ATOM 1426 C C . LEU A 1 176 ? -7.068 -6.070 30.948 1.00 89.50 176 LEU A C 1
ATOM 1428 O O . LEU A 1 176 ? -7.202 -5.891 32.158 1.00 89.50 176 LEU A O 1
ATOM 1432 N N . GLN A 1 177 ? -6.111 -6.841 30.440 1.00 89.75 177 GLN A N 1
ATOM 1433 C CA . GLN A 1 177 ? -5.075 -7.450 31.266 1.00 89.75 177 GLN A CA 1
ATOM 1434 C C . GLN A 1 177 ? -3.793 -6.632 31.150 1.00 89.75 177 GLN A C 1
ATOM 1436 O O . GLN A 1 177 ? -3.456 -6.161 30.067 1.00 89.75 177 GLN A O 1
ATOM 1441 N N . MET A 1 178 ? -3.077 -6.480 32.264 1.00 92.88 178 MET A N 1
ATOM 1442 C CA . MET A 1 178 ? -1.763 -5.842 32.288 1.00 92.88 178 MET A CA 1
ATOM 1443 C C . MET A 1 178 ? -0.709 -6.903 32.576 1.00 92.88 178 MET A C 1
ATOM 1445 O O . MET A 1 178 ? -0.766 -7.577 33.607 1.00 92.88 178 MET A O 1
ATOM 1449 N N . LYS A 1 179 ? 0.259 -7.045 31.676 1.00 90.88 179 LYS A N 1
ATOM 1450 C CA . LYS A 1 179 ? 1.377 -7.976 31.813 1.00 90.88 179 LYS A CA 1
ATOM 1451 C C . LYS A 1 179 ? 2.646 -7.205 32.145 1.00 90.88 179 LYS A C 1
ATOM 1453 O O . LYS A 1 179 ? 2.975 -6.234 31.477 1.00 90.88 179 LYS A O 1
ATOM 1458 N N . LEU A 1 180 ? 3.359 -7.643 33.178 1.00 95.44 180 LEU A N 1
ATOM 1459 C CA . LEU A 1 180 ? 4.667 -7.097 33.521 1.00 95.44 180 LEU A CA 1
ATOM 1460 C C . LEU A 1 180 ? 5.723 -7.658 32.548 1.00 95.44 180 LEU A C 1
ATOM 1462 O O . LEU A 1 180 ? 5.929 -8.873 32.510 1.00 95.44 180 LEU A O 1
ATOM 1466 N N . THR A 1 181 ? 6.385 -6.787 31.785 1.00 91.94 181 THR A N 1
ATOM 1467 C CA . THR A 1 181 ? 7.353 -7.147 30.732 1.00 91.94 181 THR A CA 1
ATOM 1468 C C . THR A 1 181 ? 8.611 -6.276 30.840 1.00 91.94 181 THR A C 1
ATOM 1470 O O . THR A 1 181 ? 8.538 -5.110 31.226 1.00 91.94 181 THR A O 1
ATOM 1473 N N . MET A 1 182 ? 9.780 -6.829 30.499 1.00 93.88 182 MET A N 1
ATOM 1474 C CA . MET A 1 182 ? 11.000 -6.048 30.267 1.00 93.88 182 MET A CA 1
ATOM 1475 C C . MET A 1 182 ? 11.091 -5.701 28.779 1.00 93.88 182 MET A C 1
ATOM 1477 O O . MET A 1 182 ? 11.114 -6.608 27.951 1.00 93.88 182 MET A O 1
ATOM 1481 N N . VAL A 1 183 ? 11.165 -4.415 28.445 1.00 91.38 183 VAL A N 1
ATOM 1482 C CA . VAL A 1 183 ? 11.246 -3.932 27.058 1.00 91.38 183 VAL A CA 1
ATOM 1483 C C . VAL A 1 183 ? 12.528 -3.148 26.828 1.00 91.38 183 VAL A C 1
ATOM 1485 O O . VAL A 1 183 ? 13.081 -2.567 27.762 1.00 91.38 183 VAL A O 1
ATOM 1488 N N . THR A 1 184 ? 12.984 -3.102 25.579 1.00 93.94 184 THR A N 1
ATOM 1489 C CA . THR A 1 184 ? 14.042 -2.186 25.144 1.00 93.94 184 THR A CA 1
ATOM 1490 C C . THR A 1 184 ? 13.405 -0.939 24.549 1.00 93.94 184 THR A C 1
ATOM 1492 O O . THR A 1 184 ? 12.666 -1.019 23.570 1.00 93.94 184 THR A O 1
ATOM 1495 N N . LEU A 1 185 ? 13.703 0.219 25.128 1.00 90.75 185 LEU A N 1
ATOM 1496 C CA . LEU A 1 185 ? 13.295 1.513 24.601 1.00 90.75 185 LEU A CA 1
ATOM 1497 C C . LEU A 1 185 ? 14.441 2.100 23.784 1.00 90.75 185 LEU A C 1
ATOM 1499 O O . LEU A 1 185 ? 15.543 2.289 24.297 1.00 90.75 185 LEU A O 1
ATOM 1503 N N . TYR A 1 186 ? 14.176 2.370 22.510 1.00 90.69 186 TYR A N 1
ATOM 1504 C CA . TYR A 1 186 ? 15.127 2.996 21.598 1.00 90.69 186 TYR A CA 1
ATOM 1505 C C . TYR A 1 186 ? 14.861 4.506 21.517 1.00 90.69 186 TYR A C 1
ATOM 1507 O O . TYR A 1 186 ? 13.736 4.885 21.180 1.00 90.69 186 TYR A O 1
ATOM 1515 N N . PRO A 1 187 ? 15.873 5.375 21.712 1.00 86.75 187 PRO A N 1
ATOM 1516 C CA . PRO A 1 187 ? 15.709 6.827 21.564 1.00 86.75 187 PRO A CA 1
ATOM 1517 C C . PRO A 1 187 ? 15.253 7.276 20.169 1.00 86.75 187 PRO A C 1
ATOM 1519 O O . PRO A 1 187 ? 14.750 8.379 20.006 1.00 86.75 187 PRO A O 1
ATOM 1522 N N . SER A 1 188 ? 15.416 6.428 19.148 1.00 85.19 188 SER A N 1
ATOM 1523 C CA . SER A 1 188 ? 14.904 6.676 17.795 1.00 85.19 188 SER A CA 1
ATOM 1524 C C . SER A 1 188 ? 13.391 6.475 17.657 1.00 85.19 188 SER A C 1
ATOM 1526 O O . SER A 1 188 ? 12.818 6.923 16.668 1.00 85.19 188 SER A O 1
ATOM 1528 N N . MET A 1 189 ? 12.753 5.780 18.603 1.00 85.38 189 MET A N 1
ATOM 1529 C CA . MET A 1 189 ? 11.325 5.440 18.569 1.00 85.38 189 MET A CA 1
ATOM 1530 C C . MET A 1 189 ? 10.520 6.124 19.675 1.00 85.38 189 MET A C 1
ATOM 1532 O O . MET A 1 189 ? 9.318 6.316 19.513 1.00 85.38 189 MET A O 1
ATOM 1536 N N . TYR A 1 190 ? 11.161 6.478 20.789 1.00 85.00 190 TYR A N 1
ATOM 1537 C CA . TYR A 1 190 ? 10.499 7.020 21.971 1.00 85.00 190 TYR A CA 1
ATOM 1538 C C . TYR A 1 190 ? 11.114 8.352 22.391 1.00 85.00 190 TYR A C 1
ATOM 1540 O O . TYR A 1 190 ? 12.327 8.538 22.325 1.00 85.00 190 TYR A O 1
ATOM 1548 N N . GLU A 1 191 ? 10.275 9.257 22.894 1.00 85.12 191 GLU A N 1
ATOM 1549 C CA . GLU A 1 191 ? 10.731 10.474 23.567 1.00 85.12 191 GLU A CA 1
ATOM 1550 C C . GLU A 1 191 ? 11.361 10.100 24.918 1.00 85.12 191 GLU A C 1
ATOM 1552 O O . GLU A 1 191 ? 10.666 9.840 25.902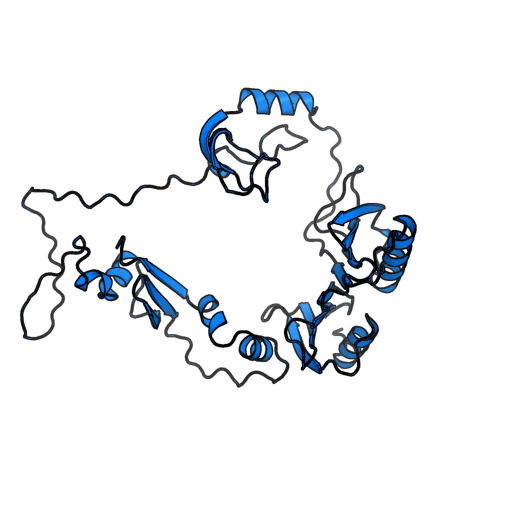 1.00 85.12 191 GLU A O 1
ATOM 1557 N N . MET A 1 192 ? 12.692 10.024 24.959 1.00 86.00 192 MET A N 1
ATOM 1558 C CA . MET A 1 192 ? 13.454 9.678 26.159 1.00 86.00 192 MET A CA 1
ATOM 1559 C C . MET A 1 192 ? 14.743 10.495 26.266 1.00 86.00 192 MET A C 1
ATOM 1561 O O . MET A 1 192 ? 15.339 10.892 25.266 1.00 86.00 192 MET A O 1
ATOM 1565 N N . GLU A 1 193 ? 15.179 10.750 27.499 1.00 80.94 193 GLU A N 1
ATOM 1566 C CA . GLU A 1 193 ? 16.456 11.408 27.773 1.00 80.94 193 GLU A CA 1
ATOM 1567 C C . GLU A 1 193 ? 17.605 10.417 27.534 1.00 80.94 193 GLU A C 1
ATOM 1569 O O . GLU A 1 193 ? 17.689 9.396 28.207 1.00 80.94 193 GLU A O 1
ATOM 1574 N N . GLY A 1 194 ? 18.491 10.710 26.579 1.00 82.69 194 GLY A N 1
ATOM 1575 C CA . GLY A 1 194 ? 19.664 9.882 26.280 1.00 82.69 194 GLY A CA 1
ATOM 1576 C C . GLY A 1 194 ? 19.786 9.501 24.805 1.00 82.69 194 GLY A C 1
ATOM 1577 O O . GLY A 1 194 ? 18.901 9.749 23.994 1.00 82.69 194 GLY A O 1
ATOM 1578 N N . THR A 1 195 ? 20.928 8.918 24.438 1.00 85.25 195 THR A N 1
ATOM 1579 C CA . THR A 1 195 ? 21.233 8.508 23.052 1.00 85.25 195 THR A CA 1
ATOM 1580 C C . THR A 1 195 ? 21.411 7.001 22.896 1.00 85.25 195 THR A C 1
ATOM 1582 O O . THR A 1 195 ? 21.687 6.530 21.795 1.00 85.25 195 THR A O 1
ATOM 1585 N N . GLN A 1 196 ? 21.258 6.238 23.981 1.00 91.44 196 GLN A N 1
ATOM 1586 C CA . GLN A 1 196 ? 21.443 4.789 23.998 1.00 91.44 196 GLN A CA 1
ATOM 1587 C C . GLN A 1 196 ? 20.130 4.066 24.323 1.00 91.44 196 GLN A C 1
ATOM 1589 O O . GLN A 1 196 ? 19.308 4.619 25.054 1.00 91.44 196 GLN A O 1
ATOM 1594 N N . PRO A 1 197 ? 19.926 2.841 23.806 1.00 92.69 197 PRO A N 1
ATOM 1595 C CA . PRO A 1 197 ? 18.794 2.013 24.197 1.00 92.69 197 PRO A CA 1
ATOM 1596 C C . PRO A 1 197 ? 18.830 1.659 25.687 1.00 92.69 197 PRO A C 1
ATOM 1598 O O . PRO A 1 197 ? 19.889 1.341 26.230 1.00 92.69 197 PRO A O 1
ATOM 1601 N N . GLU A 1 198 ? 17.665 1.651 26.332 1.00 93.38 198 GLU A N 1
ATOM 1602 C CA . GLU A 1 198 ? 17.520 1.312 27.751 1.00 93.38 198 GLU A CA 1
ATOM 1603 C C . GLU A 1 198 ? 16.538 0.158 27.944 1.00 93.38 198 GLU A C 1
ATOM 1605 O O . GLU A 1 198 ? 15.492 0.104 27.299 1.00 93.38 198 GLU A O 1
ATOM 1610 N N . TYR A 1 199 ? 16.837 -0.744 28.879 1.00 94.00 199 TYR A N 1
ATOM 1611 C CA . TYR A 1 199 ? 15.872 -1.748 29.321 1.00 94.00 199 TYR A CA 1
ATOM 1612 C C . TYR A 1 199 ? 14.988 -1.176 30.428 1.00 94.00 199 TYR A C 1
ATOM 1614 O O . TYR A 1 199 ? 15.503 -0.635 31.410 1.00 94.00 199 TYR A O 1
ATOM 1622 N N . ARG A 1 200 ? 13.665 -1.316 30.302 1.00 92.69 200 ARG A N 1
ATOM 1623 C CA . ARG A 1 200 ? 12.710 -0.891 31.332 1.00 92.69 200 ARG A CA 1
ATOM 1624 C C . ARG A 1 200 ? 11.680 -1.966 31.631 1.00 92.69 200 ARG A C 1
ATOM 1626 O O . ARG A 1 200 ? 11.167 -2.628 30.734 1.00 92.69 200 ARG A O 1
ATOM 1633 N N . LEU A 1 201 ? 11.357 -2.090 32.914 1.00 95.56 201 LEU A N 1
ATOM 1634 C CA . LEU A 1 201 ? 10.250 -2.908 33.386 1.00 95.56 201 LEU A CA 1
ATOM 1635 C C . LEU A 1 201 ? 8.956 -2.098 33.259 1.00 95.56 201 LEU A C 1
ATOM 1637 O O . LEU A 1 201 ? 8.824 -1.043 33.881 1.00 95.56 201 LEU A O 1
ATOM 1641 N N . VAL A 1 202 ? 8.018 -2.582 32.452 1.00 93.81 202 VAL A N 1
ATOM 1642 C CA . VAL A 1 202 ? 6.768 -1.891 32.113 1.00 93.81 202 VAL A CA 1
ATOM 1643 C C . VAL A 1 202 ? 5.566 -2.818 32.281 1.00 93.81 202 VAL A C 1
ATOM 1645 O O . VAL A 1 202 ? 5.709 -4.041 32.315 1.00 93.81 202 VAL A O 1
ATOM 1648 N N . TYR A 1 203 ? 4.373 -2.233 32.381 1.00 94.38 203 TYR A N 1
ATOM 1649 C CA . TYR A 1 203 ? 3.121 -2.965 32.220 1.00 94.38 203 TYR A CA 1
ATOM 1650 C C . TYR A 1 203 ? 2.597 -2.760 30.800 1.00 94.38 203 TYR A C 1
ATOM 1652 O O . TYR A 1 203 ? 2.298 -1.632 30.415 1.00 94.38 203 TYR A O 1
ATOM 1660 N N . GLU A 1 204 ? 2.444 -3.844 30.049 1.00 92.19 204 GLU A N 1
ATOM 1661 C CA . GLU A 1 204 ? 1.852 -3.842 28.712 1.00 92.19 204 GLU A CA 1
ATOM 1662 C C . GLU A 1 204 ? 0.395 -4.293 28.773 1.00 92.19 204 GLU A C 1
ATOM 1664 O O . GLU A 1 204 ? 0.046 -5.231 29.495 1.00 92.19 204 GLU A O 1
ATOM 1669 N N . ALA A 1 205 ? -0.457 -3.620 28.004 1.00 91.00 205 ALA A N 1
ATOM 1670 C CA . ALA A 1 205 ? -1.832 -4.040 27.794 1.00 91.00 205 ALA A CA 1
ATOM 1671 C C . ALA A 1 205 ? -1.867 -5.309 26.934 1.00 91.00 205 ALA A C 1
ATOM 1673 O O . ALA A 1 205 ? -1.240 -5.364 25.880 1.00 91.00 205 ALA A O 1
ATOM 1674 N N . VAL A 1 206 ? -2.626 -6.313 27.372 1.00 87.62 206 VAL A N 1
ATOM 1675 C CA . VAL A 1 206 ? -2.847 -7.550 26.622 1.00 87.62 206 VAL A CA 1
ATOM 1676 C C . VAL A 1 206 ? -4.352 -7.741 26.383 1.00 87.62 206 VAL A C 1
ATOM 1678 O O . VAL A 1 206 ? -5.125 -7.864 27.343 1.00 87.62 206 VAL A O 1
ATOM 1681 N N . PRO A 1 207 ? -4.804 -7.760 25.117 1.00 86.56 207 PRO A N 1
ATOM 1682 C CA . PRO A 1 207 ? -4.054 -7.416 23.913 1.00 86.56 207 PRO A CA 1
ATOM 1683 C C . PRO A 1 207 ? -3.894 -5.893 23.781 1.00 86.56 207 PRO A C 1
ATOM 1685 O O . PRO A 1 207 ? -4.678 -5.1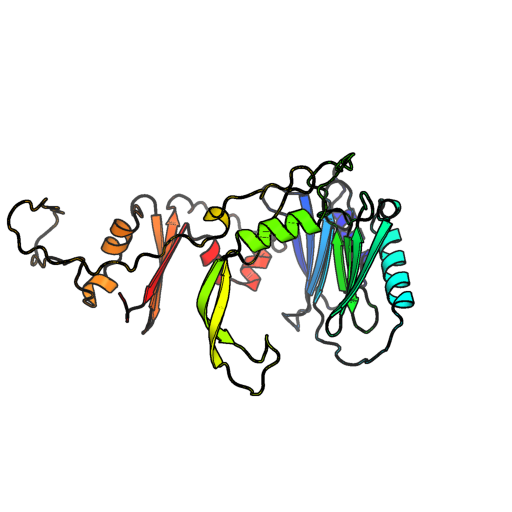21 24.341 1.00 86.56 207 PRO A O 1
ATOM 1688 N N . ASP A 1 208 ? -2.892 -5.473 23.023 1.00 83.94 208 ASP A N 1
ATOM 1689 C CA . ASP A 1 208 ? -2.596 -4.072 22.708 1.00 83.94 208 ASP A CA 1
ATOM 1690 C C . ASP A 1 208 ? -3.554 -3.487 21.653 1.00 83.94 208 ASP A C 1
ATOM 1692 O O . ASP A 1 208 ? -3.805 -2.280 21.629 1.00 83.94 208 ASP A O 1
ATOM 1696 N N . ARG A 1 209 ? -4.155 -4.348 20.821 1.00 87.44 209 ARG A N 1
ATOM 1697 C CA . ARG A 1 209 ? -5.161 -4.001 19.811 1.00 87.44 209 ARG A CA 1
ATOM 1698 C C . ARG A 1 209 ? -6.338 -4.979 19.838 1.00 87.44 209 ARG A C 1
ATOM 1700 O O . ARG A 1 209 ? -6.155 -6.176 20.025 1.00 87.44 209 ARG A O 1
ATOM 1707 N N . ARG A 1 210 ? -7.553 -4.466 19.610 1.00 88.88 210 ARG A N 1
ATOM 1708 C CA . ARG A 1 210 ? -8.784 -5.257 19.413 1.00 88.88 210 ARG A CA 1
ATOM 1709 C C . ARG A 1 210 ? -9.602 -4.702 18.255 1.00 88.88 210 ARG A C 1
ATOM 1711 O O . ARG A 1 210 ? -9.559 -3.498 17.997 1.00 88.88 210 ARG A O 1
ATOM 1718 N N . LEU A 1 211 ? -10.364 -5.566 17.591 1.00 91.81 211 LEU A N 1
ATOM 1719 C CA . LEU A 1 211 ? -11.297 -5.192 16.528 1.00 91.81 211 LEU A CA 1
ATOM 1720 C C . LEU A 1 211 ? -12.719 -5.530 16.976 1.00 91.81 211 LEU A C 1
ATOM 1722 O O . LEU A 1 211 ? -13.144 -6.676 16.900 1.00 91.81 211 LEU A O 1
ATOM 1726 N N . ILE A 1 212 ? -13.442 -4.527 17.473 1.00 93.75 212 ILE A N 1
ATOM 1727 C CA . ILE A 1 212 ? -14.801 -4.701 17.997 1.00 93.75 212 ILE A CA 1
ATOM 1728 C C . ILE A 1 212 ? -15.812 -4.319 16.923 1.00 93.75 212 ILE A C 1
ATOM 1730 O O . ILE A 1 212 ? -15.762 -3.213 16.383 1.00 93.75 212 ILE A O 1
ATOM 1734 N N . ASP A 1 213 ? -16.736 -5.231 16.645 1.00 93.94 213 ASP A N 1
ATOM 1735 C CA . ASP A 1 213 ? -17.828 -5.031 15.704 1.00 93.94 213 ASP A CA 1
ATOM 1736 C C . ASP A 1 213 ? -18.732 -3.885 16.186 1.00 93.94 213 ASP A C 1
ATOM 1738 O O . ASP A 1 213 ? -19.276 -3.915 17.293 1.00 93.94 213 ASP A O 1
ATOM 1742 N N . ALA A 1 214 ? -18.906 -2.859 15.353 1.00 94.56 214 ALA A N 1
ATOM 1743 C CA . ALA A 1 214 ? -19.678 -1.675 15.718 1.00 94.56 214 ALA A CA 1
ATOM 1744 C C . ALA A 1 214 ? -21.195 -1.928 15.810 1.00 94.56 214 ALA A C 1
ATOM 1746 O O . ALA A 1 214 ? -21.892 -1.145 16.448 1.00 94.56 214 ALA A O 1
ATOM 1747 N N . ILE A 1 215 ? -21.725 -2.988 15.197 1.00 94.75 215 ILE A N 1
ATOM 1748 C CA . ILE A 1 215 ? -23.151 -3.351 15.222 1.00 94.75 215 ILE A CA 1
ATOM 1749 C C . ILE A 1 215 ? -23.459 -4.193 16.463 1.00 94.75 215 ILE A C 1
ATOM 1751 O O . ILE A 1 215 ? -24.470 -3.966 17.128 1.00 94.75 215 ILE A O 1
ATOM 1755 N N . THR A 1 216 ? -22.599 -5.161 16.785 1.00 93.56 216 THR A N 1
ATOM 1756 C CA . THR A 1 216 ? -22.851 -6.126 17.871 1.00 93.56 216 THR A CA 1
ATOM 1757 C C . THR A 1 216 ? -22.142 -5.786 19.183 1.00 93.56 216 THR A C 1
ATOM 1759 O O . THR A 1 216 ? -22.580 -6.235 20.241 1.00 93.56 216 THR A O 1
ATOM 1762 N N . GLY A 1 217 ? -21.061 -5.000 19.144 1.00 92.88 217 GLY A N 1
ATOM 1763 C CA . GLY A 1 217 ? -20.200 -4.723 20.299 1.00 92.88 217 GLY A CA 1
ATOM 1764 C C . GLY A 1 217 ? -19.318 -5.909 20.713 1.00 92.88 217 GLY A C 1
ATOM 1765 O O . GLY A 1 217 ? -18.717 -5.891 21.789 1.00 92.88 217 GLY A O 1
ATOM 1766 N N . VAL A 1 218 ? -19.253 -6.956 19.888 1.00 92.69 218 VAL A N 1
ATOM 1767 C CA . VAL A 1 218 ? -18.480 -8.173 20.151 1.00 92.69 218 VAL A CA 1
ATOM 1768 C C . VAL A 1 218 ? -17.103 -8.062 19.498 1.00 92.69 218 VAL A C 1
ATOM 1770 O O . VAL A 1 218 ? -16.958 -7.488 18.422 1.00 92.69 218 VAL A O 1
ATOM 1773 N N . ASP A 1 219 ? -16.079 -8.594 20.163 1.00 91.38 219 ASP A N 1
ATOM 1774 C CA . ASP A 1 219 ? -14.743 -8.713 19.576 1.00 91.38 219 ASP A CA 1
ATOM 1775 C C . ASP A 1 219 ? -14.785 -9.701 18.402 1.00 91.38 219 ASP A C 1
ATOM 1777 O O . ASP A 1 219 ? -15.297 -10.814 18.547 1.00 91.38 219 ASP A O 1
ATOM 1781 N N . HIS A 1 220 ? -14.268 -9.301 17.239 1.00 89.81 220 HIS A N 1
ATOM 1782 C CA . HIS A 1 220 ? -14.215 -10.167 16.062 1.00 89.81 220 HIS A CA 1
ATOM 1783 C C . HIS A 1 220 ? -13.342 -11.401 16.285 1.00 89.81 220 HIS A C 1
ATOM 1785 O O . HIS A 1 220 ? -13.550 -12.419 15.622 1.00 89.81 220 HIS A O 1
ATOM 1791 N N . PHE A 1 221 ? -12.389 -11.319 17.212 1.00 87.50 221 PHE A N 1
ATOM 1792 C CA . PHE A 1 221 ? -11.482 -12.407 17.529 1.00 87.50 221 PHE A CA 1
ATOM 1793 C C . PHE A 1 221 ? -11.462 -12.686 19.033 1.00 87.50 221 PHE A C 1
ATOM 1795 O O . PHE A 1 221 ? -11.649 -11.792 19.859 1.00 87.50 221 PHE A O 1
ATOM 1802 N N . GLY A 1 222 ? -11.229 -13.941 19.412 1.00 83.38 222 GLY A N 1
ATOM 1803 C CA . GLY A 1 222 ? -10.963 -14.277 20.806 1.00 83.38 222 GLY A CA 1
ATOM 1804 C C . GLY A 1 222 ? -9.559 -13.840 21.233 1.00 83.38 222 GLY A C 1
ATOM 1805 O O . GLY A 1 222 ? -8.709 -13.494 20.409 1.00 83.38 222 GLY A O 1
ATOM 1806 N N . ILE A 1 223 ? -9.302 -13.856 22.545 1.00 82.38 223 ILE A N 1
ATOM 1807 C CA . ILE A 1 223 ? -8.016 -13.431 23.119 1.00 82.38 223 ILE A CA 1
ATOM 1808 C C . ILE A 1 223 ? -6.833 -14.209 22.526 1.00 82.38 223 ILE A C 1
ATOM 1810 O O . ILE A 1 223 ? -5.755 -13.656 22.344 1.00 82.38 223 ILE A O 1
ATOM 1814 N N . GLU A 1 224 ? -7.053 -15.472 22.171 1.00 83.06 224 GLU A N 1
ATOM 1815 C CA . GLU A 1 224 ? -6.082 -16.369 21.558 1.00 83.06 224 GLU A CA 1
ATOM 1816 C C . GLU A 1 224 ? -5.549 -15.879 20.210 1.00 83.06 224 GLU A C 1
ATOM 1818 O O . GLU A 1 224 ? -4.414 -16.193 19.873 1.00 83.06 224 GLU A O 1
ATOM 1823 N N . HIS A 1 225 ? -6.321 -15.085 19.462 1.00 84.75 225 HIS A N 1
ATOM 1824 C CA . HIS A 1 225 ? -5.858 -14.500 18.202 1.00 84.75 225 HIS A CA 1
ATOM 1825 C C . HIS A 1 225 ? -4.773 -13.443 18.424 1.00 84.75 225 HIS A C 1
ATOM 1827 O O . HIS A 1 225 ? -3.902 -13.245 17.581 1.00 84.75 225 HIS A O 1
ATOM 1833 N N . TYR A 1 226 ? -4.834 -12.760 19.565 1.00 82.88 226 TYR A N 1
ATOM 1834 C CA . TYR A 1 226 ? -3.946 -11.653 19.895 1.00 82.88 226 TYR A CA 1
ATOM 1835 C C . TYR A 1 226 ? -2.739 -12.082 20.737 1.00 82.88 226 TYR A C 1
ATOM 1837 O O . TYR A 1 226 ? -1.825 -11.293 20.969 1.00 82.88 226 TYR A O 1
ATOM 1845 N N . LEU A 1 227 ? -2.735 -13.320 21.233 1.00 81.06 227 LEU A N 1
ATOM 1846 C CA . LEU A 1 227 ? -1.621 -13.868 21.991 1.00 81.06 227 LEU A CA 1
ATOM 1847 C C . LEU A 1 227 ? -0.652 -14.562 21.042 1.00 81.06 227 LEU A C 1
ATOM 1849 O O . LEU A 1 227 ? -1.049 -15.394 20.228 1.00 81.06 227 LEU A O 1
ATOM 1853 N N . MET A 1 228 ? 0.643 -14.281 21.194 1.00 71.06 228 MET A N 1
ATOM 1854 C CA . MET A 1 228 ? 1.641 -15.147 20.576 1.00 71.06 228 MET A CA 1
ATOM 1855 C C . MET A 1 228 ? 1.482 -16.576 21.113 1.00 71.06 228 MET A C 1
ATOM 1857 O O . MET A 1 228 ? 1.242 -16.744 22.317 1.00 71.06 228 MET A O 1
ATOM 1861 N N . PRO A 1 229 ? 1.650 -17.603 20.261 1.00 71.38 229 PRO A N 1
ATOM 1862 C CA . PRO A 1 229 ? 1.635 -18.979 20.724 1.00 71.38 229 PRO A CA 1
ATOM 1863 C C . PRO A 1 229 ? 2.707 -19.174 21.809 1.00 71.38 229 PRO A C 1
ATOM 1865 O O . PRO A 1 229 ? 3.765 -18.536 21.743 1.00 71.38 229 PRO A O 1
ATOM 1868 N N . PRO A 1 230 ? 2.460 -20.037 22.810 1.00 64.75 230 PRO A N 1
ATOM 1869 C CA . PRO A 1 230 ? 3.453 -20.339 23.829 1.00 64.75 230 PRO A CA 1
ATOM 1870 C C . PRO A 1 230 ? 4.756 -20.789 23.169 1.00 64.75 230 PRO A C 1
ATOM 1872 O O . PRO A 1 230 ? 4.780 -21.774 22.431 1.00 64.75 230 PRO A O 1
ATOM 1875 N N . SER A 1 231 ? 5.847 -20.074 23.431 1.00 58.72 231 SER A N 1
ATOM 1876 C CA . SER A 1 231 ? 7.175 -20.575 23.111 1.00 58.72 231 SER A CA 1
ATOM 1877 C C . SER A 1 231 ? 7.596 -21.517 24.229 1.00 58.72 231 SER A C 1
ATOM 1879 O O . SER A 1 231 ? 7.681 -21.141 25.400 1.00 58.72 231 SER A O 1
ATOM 1881 N N . HIS A 1 232 ? 7.830 -22.775 23.876 1.00 52.22 232 HIS A N 1
ATOM 1882 C CA . HIS A 1 232 ? 8.442 -23.716 24.795 1.00 52.22 232 HIS A CA 1
ATOM 1883 C C . HIS A 1 232 ? 9.954 -23.652 24.591 1.00 52.22 232 HIS A C 1
ATOM 1885 O O . HIS A 1 232 ? 10.404 -23.772 23.447 1.00 52.22 232 HIS A O 1
ATOM 1891 N N . PRO A 1 233 ? 10.755 -23.460 25.655 1.00 57.66 233 PRO A N 1
ATOM 1892 C CA . PRO A 1 233 ? 12.171 -23.760 25.549 1.00 57.66 233 PRO A CA 1
ATOM 1893 C C . PRO A 1 233 ? 12.289 -25.215 25.094 1.00 57.66 233 PRO A C 1
ATOM 1895 O O . PRO A 1 233 ? 11.585 -26.085 25.614 1.00 57.66 233 PRO A O 1
ATOM 1898 N N . ILE A 1 234 ? 13.143 -25.471 24.106 1.00 60.91 234 ILE A N 1
ATOM 1899 C CA . ILE A 1 234 ? 13.472 -26.841 23.723 1.00 60.91 234 ILE A CA 1
ATOM 1900 C C . ILE A 1 234 ? 14.072 -27.473 24.975 1.00 60.91 234 ILE A C 1
ATOM 1902 O O . ILE A 1 234 ? 15.119 -27.038 25.456 1.00 60.91 234 ILE A O 1
ATOM 1906 N N . ALA A 1 235 ? 13.343 -28.419 25.567 1.00 45.50 235 ALA A N 1
ATOM 1907 C CA . ALA A 1 235 ? 13.800 -29.087 26.768 1.00 45.50 235 ALA A CA 1
ATOM 1908 C C . ALA A 1 235 ? 15.129 -29.781 26.434 1.00 45.50 235 ALA A C 1
ATOM 1910 O O . ALA A 1 235 ? 15.171 -30.560 25.477 1.00 45.50 235 ALA A O 1
ATOM 1911 N N . PRO A 1 236 ? 16.210 -29.532 27.195 1.00 47.78 236 PRO A N 1
ATOM 1912 C CA . PRO A 1 236 ? 17.372 -30.401 27.145 1.00 47.78 236 PRO A CA 1
ATOM 1913 C C . PRO A 1 236 ? 16.871 -31.809 27.464 1.00 47.78 236 PRO A C 1
ATOM 1915 O O . PRO A 1 236 ? 16.242 -32.002 28.503 1.00 47.78 236 PRO A O 1
ATOM 1918 N N . MET A 1 237 ? 17.073 -32.763 26.554 1.00 41.38 237 MET A N 1
ATOM 1919 C CA . MET A 1 237 ? 16.525 -34.111 26.697 1.00 41.38 237 MET A CA 1
ATOM 1920 C C . MET A 1 237 ? 16.969 -34.696 28.046 1.00 41.38 237 MET A C 1
ATOM 1922 O O . MET A 1 237 ? 18.166 -34.890 28.286 1.00 41.38 237 MET A O 1
ATOM 1926 N N . GLU A 1 238 ? 16.018 -34.926 28.956 1.00 36.88 238 GLU A 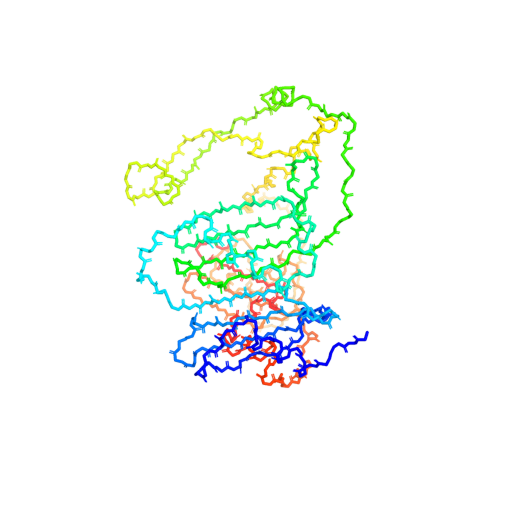N 1
ATOM 1927 C CA . GLU A 1 238 ? 16.317 -35.557 30.236 1.00 36.88 238 GLU A CA 1
ATOM 1928 C C . GLU A 1 238 ? 16.842 -36.967 29.956 1.00 36.88 238 GLU A C 1
ATOM 1930 O O . GLU A 1 238 ? 16.222 -37.771 29.256 1.00 36.88 238 GLU A O 1
ATOM 1935 N N . ARG A 1 239 ? 18.044 -37.256 30.464 1.00 39.69 239 ARG A N 1
ATOM 1936 C CA . ARG A 1 239 ? 18.604 -38.606 30.445 1.00 39.69 239 ARG A CA 1
ATOM 1937 C C . ARG A 1 239 ? 17.761 -39.466 31.373 1.00 39.69 239 ARG A C 1
ATOM 1939 O O . ARG A 1 239 ? 18.043 -39.528 32.569 1.00 39.69 239 ARG A O 1
ATOM 1946 N N . ASP A 1 240 ? 16.774 -40.161 30.828 1.00 32.91 240 ASP A N 1
ATOM 1947 C CA . ASP A 1 240 ? 16.119 -41.220 31.577 1.00 32.91 240 ASP A CA 1
ATOM 1948 C C . ASP A 1 240 ? 17.103 -42.374 31.782 1.00 32.91 240 ASP A C 1
ATOM 1950 O O . ASP A 1 240 ? 17.353 -43.218 30.920 1.00 32.91 240 ASP A O 1
ATOM 1954 N N . ASN A 1 241 ? 17.663 -42.409 32.991 1.00 40.56 241 ASN A N 1
ATOM 1955 C CA . ASN A 1 241 ? 18.289 -43.575 33.596 1.00 40.56 241 ASN A CA 1
ATOM 1956 C C . ASN A 1 241 ? 17.212 -44.614 33.947 1.00 40.56 241 ASN A C 1
ATOM 1958 O O . ASN A 1 241 ? 17.072 -44.999 35.106 1.00 40.56 241 ASN A O 1
ATOM 1962 N N . THR A 1 242 ? 16.446 -45.090 32.968 1.00 32.72 242 THR A N 1
ATOM 1963 C CA . THR A 1 242 ? 15.694 -46.334 33.121 1.00 32.72 242 THR A CA 1
ATOM 1964 C C . THR A 1 242 ? 15.867 -47.202 31.883 1.00 32.72 242 THR A C 1
ATOM 1966 O O . THR A 1 242 ? 15.447 -46.917 30.768 1.00 32.72 242 THR A O 1
ATOM 1969 N N . SER A 1 243 ? 16.585 -48.291 32.118 1.00 44.69 243 SER A N 1
ATOM 1970 C CA . SER A 1 243 ? 16.722 -49.441 31.246 1.00 44.69 243 SER A CA 1
ATOM 1971 C C . SER A 1 243 ? 15.376 -49.914 30.689 1.00 44.69 243 SER A C 1
ATOM 1973 O O . SER A 1 243 ? 14.440 -50.123 31.461 1.00 44.69 243 SER A O 1
ATOM 1975 N N . ASN A 1 244 ? 15.388 -50.247 29.394 1.00 37.06 244 ASN A N 1
ATOM 1976 C CA . ASN A 1 244 ? 14.454 -51.123 28.671 1.00 37.06 244 ASN A CA 1
ATOM 1977 C C . ASN A 1 244 ? 13.261 -50.462 27.964 1.00 37.06 244 ASN A C 1
ATOM 1979 O O . ASN A 1 244 ? 12.121 -50.713 28.333 1.00 37.06 244 ASN A O 1
ATOM 1983 N N . LEU A 1 245 ? 13.521 -49.773 26.845 1.00 31.84 245 LEU A N 1
ATOM 1984 C CA . LEU A 1 245 ? 12.917 -50.117 25.541 1.00 31.84 245 LEU A CA 1
ATOM 1985 C C . LEU A 1 245 ? 13.643 -49.376 24.398 1.00 31.84 245 LEU A C 1
ATOM 1987 O O . LEU A 1 245 ? 13.138 -48.431 23.800 1.00 31.84 245 LEU A O 1
ATOM 1991 N N . GLY A 1 246 ? 14.880 -49.785 24.110 1.00 29.23 246 GLY A N 1
ATOM 1992 C CA . GLY A 1 246 ? 15.636 -49.266 22.971 1.00 29.23 246 GLY A CA 1
ATOM 1993 C C . GLY A 1 246 ? 15.071 -49.791 21.652 1.00 29.23 246 GLY A C 1
ATOM 1994 O O . GLY A 1 246 ? 15.386 -50.910 21.250 1.00 29.23 246 GLY A O 1
ATOM 1995 N N . GLY A 1 247 ? 14.258 -48.978 20.976 1.00 28.89 247 GLY A N 1
ATOM 1996 C CA . GLY A 1 247 ? 13.994 -49.111 19.546 1.00 28.89 247 GLY A CA 1
ATOM 1997 C C . GLY A 1 247 ? 15.280 -48.822 18.775 1.00 28.89 247 GLY A C 1
ATOM 1998 O O . GLY A 1 247 ? 15.689 -47.676 18.625 1.00 28.89 247 GLY A O 1
ATOM 1999 N N . ILE A 1 248 ? 15.951 -49.887 18.352 1.00 29.67 248 ILE A N 1
ATOM 2000 C CA . ILE A 1 248 ? 17.189 -49.859 17.575 1.00 29.67 248 ILE A CA 1
ATOM 2001 C C . ILE A 1 248 ? 16.867 -49.374 16.153 1.00 29.67 248 ILE A C 1
ATOM 2003 O O . ILE A 1 248 ? 16.174 -50.065 15.411 1.00 29.67 248 ILE A O 1
ATOM 2007 N N . LEU A 1 249 ? 17.394 -48.213 15.756 1.00 31.47 249 LEU A N 1
ATOM 2008 C CA . LEU A 1 249 ? 17.506 -47.814 14.350 1.00 31.47 249 LEU A CA 1
ATOM 2009 C C . LEU A 1 249 ? 18.874 -48.273 13.828 1.00 31.47 249 LEU A C 1
ATOM 2011 O O . LEU A 1 249 ? 19.900 -47.644 14.078 1.00 31.47 249 LEU A O 1
ATOM 2015 N N . THR A 1 250 ? 18.903 -49.409 13.135 1.00 28.56 250 THR A N 1
ATOM 2016 C CA . THR A 1 250 ? 20.065 -49.876 12.366 1.00 28.56 250 THR A CA 1
ATOM 2017 C C . THR A 1 250 ? 19.971 -49.361 10.935 1.00 28.56 250 THR A C 1
ATOM 2019 O O . THR A 1 250 ? 19.148 -49.846 10.164 1.00 28.56 250 THR A O 1
ATOM 2022 N N . LEU A 1 251 ? 20.837 -48.410 10.575 1.00 32.44 251 LEU A N 1
ATOM 2023 C CA . LEU A 1 251 ? 21.269 -48.206 9.191 1.00 32.44 251 LEU A CA 1
ATOM 2024 C C . LEU A 1 251 ? 22.455 -49.146 8.945 1.00 32.44 251 LEU A C 1
ATOM 2026 O O . LEU A 1 251 ? 23.494 -49.029 9.599 1.00 32.44 251 LEU A O 1
ATOM 2030 N N . GLU A 1 252 ? 22.280 -50.119 8.055 1.00 34.97 252 GLU A N 1
ATOM 2031 C CA . GLU A 1 252 ? 23.392 -50.896 7.514 1.00 34.97 252 GLU A CA 1
ATOM 2032 C C . GLU A 1 252 ? 24.092 -50.068 6.433 1.00 34.97 252 GLU A C 1
ATOM 2034 O O . GLU A 1 252 ? 23.447 -49.698 5.461 1.00 34.97 252 GLU A O 1
ATOM 2039 N N . GLU A 1 253 ? 25.396 -49.802 6.593 1.00 32.00 253 GLU A N 1
ATOM 2040 C CA . GLU A 1 253 ? 26.388 -50.063 5.537 1.00 32.00 253 GLU A CA 1
ATOM 2041 C C . GLU A 1 253 ? 27.856 -49.970 6.021 1.00 32.00 253 GLU A C 1
ATOM 2043 O O . GLU A 1 253 ? 28.257 -49.091 6.781 1.00 32.00 253 GLU A O 1
ATOM 2048 N N . SER A 1 254 ? 28.619 -50.968 5.560 1.00 32.50 254 SER A N 1
ATOM 2049 C CA . SER A 1 254 ? 30.075 -51.132 5.387 1.00 32.50 254 SER A CA 1
ATOM 2050 C C . SER A 1 254 ? 31.086 -50.601 6.424 1.00 32.50 254 SER A C 1
ATOM 2052 O O . SER A 1 254 ? 31.430 -49.425 6.485 1.00 32.50 254 SER A O 1
ATOM 2054 N N . GLU A 1 255 ? 31.674 -51.566 7.140 1.00 37.41 255 GLU A N 1
ATOM 2055 C CA . GLU A 1 255 ? 33.092 -51.709 7.522 1.00 37.41 255 GLU A CA 1
ATOM 2056 C C . GLU A 1 255 ? 33.981 -50.451 7.610 1.00 37.41 255 GLU A C 1
ATOM 2058 O O . GLU A 1 255 ? 34.881 -50.242 6.798 1.00 37.41 255 GLU A O 1
ATOM 2063 N N . LYS A 1 256 ? 33.823 -49.686 8.696 1.00 34.75 256 LYS A N 1
ATOM 2064 C CA . LYS A 1 256 ? 34.921 -49.211 9.568 1.00 34.75 256 LYS A CA 1
ATOM 2065 C C . LYS A 1 256 ? 34.337 -48.460 10.769 1.00 34.75 256 LYS A C 1
ATOM 2067 O O . LYS A 1 256 ? 33.879 -47.339 10.637 1.00 34.75 256 LYS A O 1
ATOM 2072 N N . GLY A 1 257 ? 34.396 -49.091 11.945 1.00 34.25 257 GLY A N 1
ATOM 2073 C CA . GLY A 1 257 ? 34.249 -48.439 13.254 1.00 34.25 257 GLY A CA 1
ATOM 2074 C C . GLY A 1 257 ? 32.877 -47.826 13.555 1.00 34.25 257 GLY A C 1
ATOM 2075 O O . GLY A 1 257 ? 32.633 -46.659 13.279 1.00 34.25 257 GLY A O 1
ATOM 2076 N N . LYS A 1 258 ? 32.001 -48.583 14.227 1.00 36.31 258 LYS A N 1
ATOM 2077 C CA . LYS A 1 258 ? 30.758 -48.055 14.809 1.00 36.31 258 LYS A CA 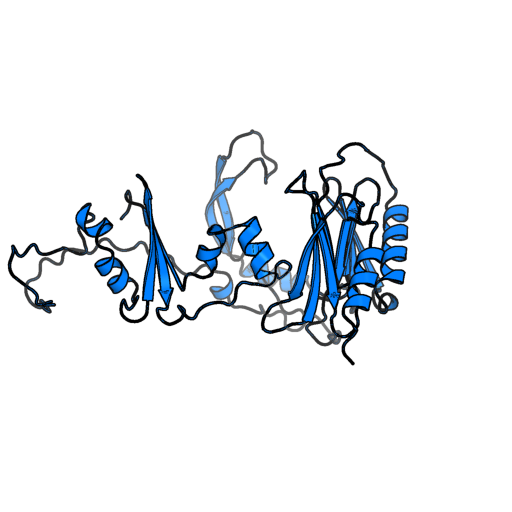1
ATOM 2078 C C . LYS A 1 258 ? 31.083 -46.998 15.875 1.00 36.31 258 LYS A C 1
ATOM 2080 O O . LYS A 1 258 ? 31.543 -47.357 16.958 1.00 36.31 258 LYS A O 1
ATOM 2085 N N . LYS A 1 259 ? 30.792 -45.725 15.602 1.00 37.47 259 LYS A N 1
ATOM 2086 C CA . LYS A 1 259 ? 30.643 -44.683 16.627 1.00 37.47 259 LYS A CA 1
ATOM 2087 C C . LYS A 1 259 ? 29.179 -44.250 16.626 1.00 37.47 259 LYS A C 1
ATOM 2089 O O . LYS A 1 259 ? 28.654 -43.819 15.606 1.00 37.47 259 LYS A O 1
ATOM 2094 N N . LEU A 1 260 ? 28.509 -44.476 17.752 1.00 35.69 260 LEU A N 1
ATOM 2095 C CA . LEU A 1 260 ? 27.107 -44.131 17.968 1.00 35.69 260 LEU A CA 1
ATOM 2096 C C . LEU A 1 260 ? 27.008 -42.598 18.040 1.00 35.69 260 LEU A C 1
ATOM 2098 O O . LEU A 1 260 ? 27.583 -42.002 18.949 1.00 35.69 260 LEU A O 1
ATOM 2102 N N . LEU A 1 261 ? 26.334 -41.958 17.085 1.00 41.22 261 LEU A N 1
ATOM 2103 C CA . LEU A 1 261 ? 26.071 -40.519 17.142 1.00 41.22 261 LEU A CA 1
ATOM 2104 C C . LEU A 1 261 ? 24.867 -40.278 18.055 1.00 41.22 261 LEU A C 1
ATOM 2106 O O . LEU A 1 261 ? 23.773 -40.774 17.800 1.00 41.22 261 LEU A O 1
ATOM 2110 N N . ASN A 1 262 ? 25.112 -39.570 19.156 1.00 42.75 262 ASN A N 1
ATOM 2111 C CA . ASN A 1 262 ? 24.112 -39.202 20.149 1.00 42.75 262 ASN A CA 1
ATOM 2112 C C . ASN A 1 262 ? 23.406 -37.908 19.698 1.00 42.75 262 ASN A C 1
ATOM 2114 O O . ASN A 1 262 ? 24.081 -36.885 19.617 1.00 42.75 262 ASN A O 1
ATOM 2118 N N . PRO A 1 263 ? 22.081 -37.905 19.464 1.00 41.66 263 PRO A N 1
ATOM 2119 C CA . PRO A 1 263 ? 21.330 -36.705 19.072 1.00 41.66 263 PRO A CA 1
ATOM 2120 C C . PRO A 1 263 ? 21.357 -35.566 20.106 1.00 41.66 263 PRO A C 1
ATOM 2122 O O . PRO A 1 263 ? 20.972 -34.451 19.786 1.00 41.66 263 PRO A O 1
ATOM 2125 N N . ASN A 1 264 ? 21.804 -35.846 21.337 1.00 39.94 264 ASN A N 1
ATOM 2126 C CA . ASN A 1 264 ? 21.821 -34.904 22.463 1.00 39.94 264 ASN A CA 1
ATOM 2127 C C . ASN A 1 264 ? 23.215 -34.376 22.821 1.00 39.94 264 ASN A C 1
ATOM 2129 O O . ASN A 1 264 ? 23.388 -33.783 23.886 1.00 39.94 264 ASN A O 1
ATOM 2133 N N . ASP A 1 265 ? 24.227 -34.661 22.004 1.00 42.12 265 ASP A N 1
ATOM 2134 C CA . ASP A 1 265 ? 25.573 -34.134 22.204 1.00 42.12 265 ASP A CA 1
ATOM 2135 C C . ASP A 1 265 ? 25.835 -33.077 21.121 1.00 42.12 265 ASP A C 1
ATOM 2137 O O . ASP A 1 265 ? 26.024 -33.464 19.961 1.00 42.12 265 ASP A O 1
ATOM 2141 N N . PRO A 1 266 ? 25.872 -31.764 21.445 1.00 44.47 266 PRO A N 1
ATOM 2142 C CA . PRO A 1 266 ? 26.262 -30.706 20.512 1.00 44.47 266 PRO A CA 1
ATOM 2143 C C . PRO A 1 266 ? 27.782 -30.746 20.293 1.00 44.47 266 PRO A C 1
ATOM 2145 O O . PRO A 1 266 ? 28.485 -29.739 20.316 1.00 44.47 266 PRO A O 1
ATOM 2148 N N . SER A 1 267 ? 28.320 -31.950 20.120 1.00 47.50 267 SER A N 1
ATOM 2149 C CA . SER A 1 267 ? 29.646 -32.157 19.585 1.00 47.50 267 SER A CA 1
ATOM 2150 C C . SER A 1 267 ? 29.706 -31.483 18.214 1.00 47.50 267 SER A C 1
ATOM 2152 O O . SER A 1 267 ? 28.732 -31.498 17.455 1.00 47.50 267 SER A O 1
ATOM 2154 N N . GLU A 1 268 ? 30.866 -30.934 17.852 1.00 46.66 268 GLU A N 1
ATOM 2155 C CA . GLU A 1 268 ? 31.116 -30.434 16.492 1.00 46.66 268 GLU A CA 1
ATOM 2156 C C . GLU A 1 268 ? 30.729 -31.458 15.402 1.00 46.66 268 GLU A C 1
ATOM 2158 O O . GLU A 1 268 ? 30.491 -31.076 14.258 1.00 46.66 268 GLU A O 1
ATOM 2163 N N . GLU A 1 269 ? 30.657 -32.751 15.745 1.00 46.81 269 GLU A N 1
ATOM 2164 C CA . GLU A 1 269 ? 30.195 -33.842 14.884 1.00 46.81 269 GLU A CA 1
ATOM 2165 C C . GLU A 1 269 ? 28.682 -33.797 14.581 1.00 46.81 269 GLU A C 1
ATOM 2167 O O . GLU A 1 269 ? 28.313 -34.102 13.450 1.00 46.81 269 GLU A O 1
ATOM 2172 N N . LEU A 1 270 ? 27.806 -33.397 15.518 1.00 48.06 270 LEU A N 1
ATOM 2173 C CA . LEU A 1 270 ? 26.348 -33.318 15.297 1.00 48.06 270 LEU A CA 1
ATOM 2174 C C . LEU A 1 270 ? 25.958 -32.057 14.515 1.00 48.06 270 LEU A C 1
ATOM 2176 O O . LEU A 1 270 ? 25.151 -32.114 13.590 1.00 48.06 270 LEU A O 1
ATOM 2180 N N . ILE A 1 271 ? 26.605 -30.934 14.829 1.00 51.78 271 ILE A N 1
ATOM 2181 C CA . ILE A 1 271 ? 26.440 -29.659 14.116 1.00 51.78 271 ILE A CA 1
ATOM 2182 C C . ILE A 1 271 ? 26.845 -29.812 12.635 1.00 51.78 271 ILE A C 1
ATOM 2184 O O . ILE A 1 271 ? 26.230 -29.220 11.751 1.00 51.78 271 ILE A O 1
ATOM 2188 N N . LYS A 1 272 ? 27.826 -30.677 12.343 1.00 56.09 272 LYS A N 1
ATOM 2189 C CA . LYS A 1 272 ? 28.243 -31.029 10.975 1.00 56.09 272 LYS A CA 1
ATOM 2190 C C . LYS A 1 272 ? 27.402 -32.141 10.332 1.00 56.09 272 LYS A C 1
ATOM 2192 O O . LYS A 1 272 ? 27.571 -32.395 9.139 1.00 56.09 272 LYS A O 1
ATOM 2197 N N . ASN A 1 273 ? 26.505 -32.807 11.068 1.00 67.75 273 ASN A N 1
ATOM 2198 C CA . ASN A 1 273 ? 25.717 -33.925 10.549 1.00 67.75 273 ASN A CA 1
ATOM 2199 C C . ASN A 1 273 ? 24.344 -33.470 10.041 1.00 67.75 273 ASN A C 1
ATOM 2201 O O . ASN A 1 273 ? 23.321 -33.578 10.716 1.00 67.75 273 ASN A O 1
ATOM 2205 N N . ILE A 1 274 ? 24.345 -32.991 8.801 1.00 67.38 274 ILE A N 1
ATOM 2206 C CA . ILE A 1 274 ? 23.167 -32.517 8.063 1.00 67.38 274 ILE A CA 1
ATOM 2207 C C . ILE A 1 274 ? 22.004 -33.532 8.097 1.00 67.38 274 ILE A C 1
ATOM 2209 O O . ILE A 1 274 ? 20.861 -33.129 8.293 1.00 67.38 274 ILE A O 1
ATOM 2213 N N . ALA A 1 275 ? 22.285 -34.838 8.019 1.00 66.75 275 ALA A N 1
ATOM 2214 C CA . ALA A 1 275 ? 21.260 -35.886 7.988 1.00 66.75 275 ALA A CA 1
ATOM 2215 C C . ALA A 1 275 ? 20.454 -36.005 9.297 1.00 66.75 275 ALA A C 1
ATOM 2217 O O . ALA A 1 275 ? 19.281 -36.380 9.280 1.00 66.75 275 ALA A O 1
ATOM 2218 N N . ALA A 1 276 ? 21.058 -35.664 10.442 1.00 68.94 276 ALA A N 1
ATOM 2219 C CA . ALA A 1 276 ? 20.346 -35.633 11.719 1.00 68.94 276 ALA A CA 1
ATOM 2220 C C . ALA A 1 276 ? 19.318 -34.489 11.756 1.00 68.94 276 ALA A C 1
ATOM 2222 O O . ALA A 1 276 ? 18.196 -34.678 12.228 1.00 68.94 276 ALA A O 1
ATOM 2223 N N . TRP A 1 277 ? 19.677 -33.329 11.199 1.00 70.06 277 TRP A N 1
ATOM 2224 C CA . TRP A 1 277 ? 18.786 -32.173 11.084 1.00 70.06 277 TRP A CA 1
ATOM 2225 C C . TRP A 1 277 ? 17.663 -32.394 10.074 1.00 70.06 277 TRP A C 1
ATOM 2227 O O . TRP A 1 277 ? 16.518 -32.052 10.361 1.00 70.06 277 TRP A O 1
ATOM 2237 N N . GLU A 1 278 ? 17.968 -33.007 8.927 1.00 73.19 278 GLU A N 1
ATOM 2238 C CA . GLU A 1 278 ? 16.964 -33.411 7.935 1.00 73.19 278 GLU A CA 1
ATOM 2239 C C . GLU A 1 278 ? 15.896 -34.310 8.575 1.00 73.19 278 GLU A C 1
ATOM 2241 O O . GLU A 1 278 ? 14.703 -34.047 8.442 1.00 73.19 278 GLU A O 1
ATOM 2246 N N . MET A 1 279 ? 16.311 -35.314 9.356 1.00 71.25 279 MET A N 1
ATOM 2247 C CA . MET A 1 279 ? 15.390 -36.215 10.051 1.00 71.25 279 MET A CA 1
ATOM 2248 C C . MET A 1 279 ? 14.576 -35.511 11.148 1.00 71.25 279 MET A C 1
ATOM 2250 O O . MET A 1 279 ? 13.370 -35.735 11.239 1.00 71.25 279 MET A O 1
ATOM 2254 N N . LEU A 1 280 ? 15.206 -34.659 11.966 1.00 69.75 280 LEU A N 1
ATOM 2255 C CA . LEU A 1 280 ? 14.537 -33.932 13.054 1.00 69.75 280 LEU A CA 1
ATOM 2256 C C . LEU A 1 280 ? 13.443 -32.988 12.531 1.00 69.75 280 LEU A C 1
ATOM 2258 O O . LEU A 1 280 ? 12.382 -32.863 13.138 1.00 69.75 280 LEU A O 1
ATOM 2262 N N . LEU A 1 281 ? 13.709 -32.329 11.402 1.00 70.69 281 LEU A N 1
ATOM 2263 C CA . LEU A 1 281 ? 12.815 -31.343 10.793 1.00 70.69 281 LEU A CA 1
ATOM 2264 C C . LEU A 1 281 ? 11.863 -31.958 9.754 1.00 70.69 281 LEU A C 1
ATOM 2266 O O . LEU A 1 281 ? 11.055 -31.238 9.170 1.00 70.69 281 LEU A O 1
ATOM 2270 N N . GLY A 1 282 ? 11.945 -33.273 9.523 1.00 72.75 282 GLY A N 1
ATOM 2271 C CA . GLY A 1 282 ? 11.091 -33.988 8.573 1.00 72.75 282 GLY A CA 1
ATOM 2272 C C . GLY A 1 282 ? 11.375 -33.671 7.100 1.00 72.75 282 GLY A C 1
ATOM 2273 O O . GLY A 1 282 ? 10.481 -33.800 6.265 1.00 72.75 282 GLY A O 1
ATOM 2274 N N . ILE A 1 283 ? 12.596 -33.251 6.764 1.00 75.81 283 ILE A N 1
ATOM 2275 C CA . ILE A 1 283 ? 13.028 -32.999 5.385 1.00 75.81 283 ILE A CA 1
ATOM 2276 C C . ILE A 1 283 ? 13.432 -34.335 4.759 1.00 75.81 283 ILE A C 1
ATOM 2278 O O . ILE A 1 283 ? 14.425 -34.932 5.162 1.00 75.81 283 ILE A O 1
ATOM 2282 N N . ASP A 1 284 ? 12.675 -34.810 3.766 1.00 77.50 284 ASP A N 1
ATOM 2283 C CA . ASP A 1 284 ? 12.993 -36.053 3.052 1.00 77.50 284 ASP A CA 1
ATOM 2284 C C . ASP A 1 284 ? 14.136 -35.828 2.037 1.00 77.50 284 ASP A C 1
ATOM 2286 O O . ASP A 1 284 ? 13.921 -35.155 1.019 1.00 77.50 284 ASP A O 1
ATOM 2290 N N . PRO A 1 285 ? 15.326 -36.435 2.224 1.00 70.81 285 PRO A N 1
ATOM 2291 C CA . PRO A 1 285 ? 16.455 -36.281 1.307 1.00 70.81 285 PRO A CA 1
ATOM 2292 C C . PRO A 1 285 ? 16.208 -36.915 -0.070 1.00 70.81 285 PRO A C 1
ATOM 2294 O O . PRO A 1 285 ? 17.006 -36.743 -0.993 1.00 70.81 285 PRO A O 1
ATOM 2297 N N . LYS A 1 286 ? 15.132 -37.693 -0.253 1.00 75.12 286 LYS A N 1
ATOM 2298 C CA . LYS A 1 286 ? 14.704 -38.204 -1.566 1.00 75.12 286 LYS A CA 1
ATOM 2299 C C . LYS A 1 286 ? 13.942 -37.164 -2.373 1.00 75.12 286 LYS A C 1
ATOM 2301 O O . LYS A 1 286 ? 14.019 -37.214 -3.596 1.00 75.12 286 LYS A O 1
ATOM 2306 N N . LEU A 1 287 ? 13.253 -36.245 -1.703 1.00 72.00 287 LEU A N 1
ATOM 2307 C CA . LEU A 1 287 ? 12.473 -35.179 -2.329 1.00 72.00 287 LEU A CA 1
ATOM 2308 C C . LEU A 1 287 ? 13.273 -33.884 -2.424 1.00 72.00 287 LEU A C 1
ATOM 2310 O O . LEU A 1 287 ? 13.160 -33.174 -3.416 1.00 72.00 287 LEU A O 1
ATOM 2314 N N . TYR A 1 288 ? 14.123 -33.604 -1.438 1.00 76.00 288 TYR A N 1
ATOM 2315 C CA . TYR A 1 288 ? 14.867 -32.355 -1.342 1.00 76.00 288 TYR A CA 1
ATOM 2316 C C . TYR A 1 288 ? 16.378 -32.592 -1.409 1.00 76.00 288 TYR A C 1
ATOM 2318 O O . TYR A 1 288 ? 16.883 -33.648 -1.029 1.00 76.00 288 TYR A O 1
ATOM 2326 N N . MET A 1 289 ? 17.120 -31.614 -1.922 1.00 79.56 289 MET A N 1
ATOM 2327 C CA . MET A 1 289 ? 18.581 -31.604 -1.920 1.00 79.56 289 MET A CA 1
ATOM 2328 C C . MET A 1 289 ? 19.120 -30.282 -1.388 1.00 79.56 289 MET A C 1
ATOM 2330 O O . MET A 1 289 ? 18.534 -29.225 -1.625 1.00 79.56 289 MET A O 1
ATOM 2334 N N . VAL A 1 290 ? 20.265 -30.342 -0.708 1.00 74.25 290 VAL A N 1
ATOM 2335 C CA . VAL A 1 290 ? 21.005 -29.146 -0.296 1.00 74.25 290 VAL A CA 1
ATOM 2336 C C . VAL A 1 290 ? 21.581 -28.472 -1.544 1.00 74.25 290 VAL A C 1
ATOM 2338 O O . VAL A 1 290 ? 22.469 -29.015 -2.197 1.00 74.25 290 VAL A O 1
ATOM 2341 N N . GLU A 1 291 ? 21.077 -27.286 -1.882 1.00 65.00 291 GLU A N 1
ATOM 2342 C CA . GLU A 1 291 ? 21.575 -26.479 -3.007 1.00 65.00 291 GLU A CA 1
ATOM 2343 C C . GLU A 1 291 ? 22.821 -25.682 -2.595 1.00 65.00 291 GLU A C 1
ATOM 2345 O O . GLU A 1 291 ? 23.763 -25.521 -3.372 1.00 65.00 291 GLU A O 1
ATOM 2350 N N . LYS A 1 292 ? 22.840 -25.174 -1.356 1.00 64.75 292 LYS A N 1
ATOM 2351 C CA . LYS A 1 292 ? 23.946 -24.365 -0.837 1.00 64.75 292 LYS A CA 1
ATOM 2352 C C . LYS A 1 292 ? 24.099 -24.544 0.666 1.00 64.75 292 LYS A C 1
ATOM 2354 O O . LYS A 1 292 ? 23.144 -24.381 1.423 1.00 64.75 292 LYS A O 1
ATOM 2359 N N . SER A 1 293 ? 25.335 -24.786 1.086 1.00 70.12 293 SER A N 1
ATOM 2360 C CA . SER A 1 293 ? 25.765 -24.724 2.479 1.00 70.12 293 SER A CA 1
ATOM 2361 C C . SER A 1 293 ? 26.723 -23.549 2.654 1.00 70.12 293 SER A C 1
ATOM 2363 O O . SER A 1 293 ? 27.716 -23.445 1.930 1.00 70.12 293 SER A O 1
ATOM 2365 N N . LYS A 1 294 ? 26.442 -22.658 3.605 1.00 71.88 294 LYS A N 1
ATOM 2366 C CA . LYS A 1 294 ? 27.429 -21.694 4.099 1.00 71.88 294 LYS A CA 1
ATOM 2367 C C . LYS A 1 294 ? 27.726 -22.043 5.546 1.00 71.88 294 LYS A C 1
ATOM 2369 O O . LYS A 1 294 ? 26.816 -22.052 6.362 1.00 71.88 294 LYS A O 1
ATOM 2374 N N . ASP A 1 295 ? 28.986 -22.311 5.824 1.00 70.50 295 ASP A N 1
ATOM 2375 C CA . ASP A 1 295 ? 29.503 -22.548 7.161 1.00 70.50 295 ASP A CA 1
ATOM 2376 C C . ASP A 1 295 ? 30.473 -21.399 7.463 1.00 70.50 295 ASP A C 1
ATOM 2378 O O . ASP A 1 295 ? 31.492 -21.260 6.785 1.00 70.50 295 ASP A O 1
ATOM 2382 N N . ASP A 1 296 ? 30.095 -20.501 8.370 1.00 69.88 296 ASP A N 1
ATOM 2383 C CA . ASP A 1 296 ? 31.001 -19.500 8.936 1.00 69.88 296 ASP A CA 1
ATOM 2384 C C . ASP A 1 296 ? 31.290 -19.818 10.409 1.00 69.88 296 ASP A C 1
ATOM 2386 O O . ASP A 1 296 ? 30.715 -20.744 10.978 1.00 69.88 296 ASP A O 1
ATOM 2390 N N . ASP A 1 297 ? 32.240 -19.113 11.028 1.00 64.00 297 ASP A N 1
ATOM 2391 C CA . ASP A 1 297 ? 32.737 -19.457 12.371 1.00 64.00 297 ASP A CA 1
ATOM 2392 C C . ASP A 1 297 ? 31.631 -19.494 13.442 1.00 64.00 297 ASP A C 1
ATOM 2394 O O . ASP A 1 297 ? 31.777 -20.189 14.445 1.00 64.00 297 ASP A O 1
ATOM 2398 N N . GLU A 1 298 ? 30.496 -18.831 13.200 1.00 62.84 298 GLU A N 1
ATOM 2399 C CA . GLU A 1 298 ? 29.372 -18.744 14.132 1.00 62.84 298 GLU A CA 1
ATOM 2400 C C . GLU A 1 298 ? 28.148 -19.561 13.692 1.00 62.84 298 GLU A C 1
ATOM 2402 O O . GLU A 1 298 ? 27.394 -20.033 14.548 1.00 62.84 298 GLU A O 1
ATOM 2407 N N . ARG A 1 299 ? 27.902 -19.728 12.384 1.00 69.69 299 ARG A N 1
ATOM 2408 C CA . ARG A 1 299 ? 26.631 -20.248 11.862 1.00 69.69 299 ARG A CA 1
ATOM 2409 C C . ARG A 1 299 ? 26.800 -21.202 10.685 1.00 69.69 299 ARG A C 1
ATOM 2411 O O . ARG A 1 299 ? 27.545 -20.951 9.740 1.00 69.69 299 ARG A O 1
ATOM 2418 N N . ILE A 1 300 ? 25.983 -22.253 10.686 1.00 72.12 300 ILE A N 1
ATOM 2419 C CA . ILE A 1 300 ? 25.762 -23.107 9.517 1.00 72.12 300 ILE A CA 1
ATOM 2420 C C . ILE A 1 300 ? 24.406 -22.766 8.918 1.00 72.12 300 ILE A C 1
ATOM 2422 O O . ILE A 1 300 ? 23.379 -22.807 9.588 1.00 72.12 300 ILE A O 1
ATOM 2426 N N . LYS A 1 301 ? 24.392 -22.436 7.631 1.00 74.88 301 LYS A N 1
ATOM 2427 C CA . LYS A 1 301 ? 23.183 -22.170 6.860 1.00 74.88 301 LYS A CA 1
ATOM 2428 C C . LYS A 1 301 ? 23.047 -23.184 5.734 1.00 74.88 301 LYS A C 1
ATOM 2430 O O . LYS A 1 301 ? 23.927 -23.263 4.877 1.00 74.88 301 LYS A O 1
ATOM 2435 N N . LEU A 1 302 ? 21.931 -23.907 5.718 1.00 77.38 302 LEU A N 1
ATOM 2436 C CA . LEU A 1 302 ? 21.592 -24.912 4.711 1.00 77.38 302 LEU A CA 1
ATOM 2437 C C . LEU A 1 302 ? 20.341 -24.464 3.950 1.00 77.38 302 LEU A C 1
ATOM 2439 O O . LEU A 1 302 ? 19.330 -24.114 4.562 1.00 77.38 302 LEU A O 1
ATOM 2443 N N . LEU A 1 303 ? 20.421 -24.455 2.621 1.00 75.69 303 LEU A N 1
ATOM 2444 C CA . LEU A 1 303 ? 19.302 -24.161 1.724 1.00 75.69 303 LEU A CA 1
ATOM 2445 C C . LEU A 1 303 ? 18.911 -25.433 0.975 1.00 75.69 303 LEU A C 1
ATOM 2447 O O . LEU A 1 303 ? 19.763 -26.032 0.315 1.00 75.69 303 LEU A O 1
ATOM 2451 N N . TYR A 1 304 ? 17.641 -25.821 1.068 1.00 77.38 304 TYR A N 1
ATOM 2452 C CA . TYR A 1 304 ? 17.097 -27.009 0.412 1.00 77.38 304 TYR A CA 1
ATOM 2453 C C . TYR A 1 304 ? 16.188 -26.625 -0.749 1.00 77.38 304 TYR A C 1
ATOM 2455 O O . TYR A 1 304 ? 15.363 -25.723 -0.611 1.00 77.38 304 TYR A O 1
ATOM 2463 N N . LYS A 1 305 ? 16.283 -27.366 -1.854 1.00 77.56 305 LYS A N 1
ATOM 2464 C CA . LYS A 1 305 ? 15.355 -27.297 -2.991 1.00 77.56 305 LYS A CA 1
ATOM 2465 C C . LYS A 1 305 ? 14.768 -28.665 -3.302 1.00 77.56 305 LYS A C 1
ATOM 2467 O O . LYS A 1 305 ? 15.418 -29.683 -3.067 1.00 77.56 305 LYS A O 1
ATOM 2472 N N . LEU A 1 306 ? 13.548 -28.682 -3.827 1.00 78.12 306 LEU A N 1
ATOM 2473 C CA . LEU A 1 306 ? 12.916 -29.891 -4.348 1.00 78.12 306 LEU A CA 1
ATOM 2474 C C . LEU A 1 306 ? 13.707 -30.399 -5.569 1.00 78.12 306 LEU A C 1
ATOM 2476 O O . LEU A 1 306 ? 14.111 -29.615 -6.423 1.00 78.12 306 LEU A O 1
ATOM 2480 N N . LYS A 1 307 ? 13.940 -31.710 -5.659 1.00 73.25 307 LYS A N 1
ATOM 2481 C CA . LYS A 1 307 ? 14.759 -32.339 -6.710 1.00 73.25 307 LYS A CA 1
ATOM 2482 C C . LYS A 1 307 ? 14.134 -32.304 -8.112 1.00 73.25 307 LYS A C 1
ATOM 2484 O O . LYS A 1 307 ? 14.839 -32.603 -9.071 1.00 73.25 307 LYS A O 1
ATOM 2489 N N . GLU A 1 308 ? 12.855 -31.954 -8.248 1.00 58.88 308 GLU A N 1
ATOM 2490 C CA . GLU A 1 308 ? 12.121 -32.008 -9.524 1.00 58.88 308 GLU A CA 1
ATOM 2491 C C . GLU A 1 308 ? 12.197 -30.744 -10.402 1.00 58.88 308 GLU A C 1
ATOM 2493 O O . GLU A 1 308 ? 11.563 -30.710 -11.449 1.00 58.88 308 GLU A O 1
ATOM 2498 N N . GLU A 1 309 ? 13.037 -29.751 -10.095 1.00 51.06 309 GLU A N 1
ATOM 2499 C CA . GLU A 1 309 ? 13.250 -28.599 -10.992 1.00 51.06 309 GLU A CA 1
ATOM 2500 C C . GLU A 1 309 ? 14.729 -28.436 -11.373 1.00 51.06 309 GLU A C 1
ATOM 2502 O O . GLU A 1 309 ? 15.428 -27.512 -10.963 1.00 51.06 309 GLU A O 1
ATOM 2507 N N . VAL A 1 310 ? 15.225 -29.361 -12.198 1.00 41.75 310 VAL A N 1
ATOM 2508 C CA . VAL A 1 310 ? 16.389 -29.108 -13.068 1.00 41.75 310 VAL A CA 1
ATOM 2509 C C . VAL A 1 310 ? 15.973 -29.338 -14.518 1.00 41.75 310 VAL A C 1
ATOM 2511 O O . VAL A 1 310 ? 16.683 -29.971 -15.297 1.00 41.75 310 VAL A O 1
ATOM 2514 N N . ASP A 1 311 ? 14.799 -28.836 -14.892 1.00 43.38 311 ASP A N 1
ATOM 2515 C CA . ASP A 1 311 ? 14.512 -28.621 -16.300 1.00 43.38 311 ASP A CA 1
ATOM 2516 C C . ASP A 1 311 ? 15.013 -27.239 -16.695 1.00 43.38 311 ASP A C 1
ATOM 2518 O O . ASP A 1 311 ? 14.848 -26.248 -15.990 1.00 43.38 311 ASP A O 1
ATOM 2522 N N . LYS A 1 312 ? 15.743 -27.224 -17.809 1.00 47.59 312 LYS A N 1
ATOM 2523 C CA . LYS A 1 312 ? 16.451 -26.074 -18.365 1.00 47.59 312 LYS A CA 1
ATOM 2524 C C . LYS A 1 312 ? 15.506 -24.882 -18.467 1.00 47.59 312 LYS A C 1
ATOM 2526 O O . LYS A 1 312 ? 14.782 -24.770 -19.456 1.00 47.59 312 LYS A O 1
ATOM 2531 N N . GLU A 1 313 ? 15.577 -23.972 -17.502 1.00 51.34 313 GLU A N 1
ATOM 2532 C CA . GLU A 1 313 ? 14.949 -22.672 -17.662 1.00 51.34 313 GLU A CA 1
ATOM 2533 C C . GLU A 1 313 ? 15.496 -22.049 -18.954 1.00 51.34 313 GLU A C 1
ATOM 2535 O O . GLU A 1 313 ? 16.724 -21.938 -19.127 1.00 51.34 313 GLU A O 1
ATOM 2540 N N . PRO A 1 314 ? 14.625 -21.701 -19.917 1.00 54.50 314 PRO A N 1
ATOM 2541 C CA . PRO A 1 314 ? 15.057 -20.941 -21.072 1.00 54.50 314 PRO A CA 1
ATOM 2542 C C . PRO A 1 314 ? 15.730 -19.669 -20.561 1.00 54.50 314 PRO A C 1
ATOM 2544 O O . PRO A 1 314 ? 15.298 -19.080 -19.572 1.00 54.50 314 PRO A O 1
ATOM 2547 N N . LYS A 1 315 ? 16.825 -19.252 -21.210 1.00 58.41 315 LYS A N 1
ATOM 2548 C CA . LYS A 1 315 ? 17.475 -17.990 -20.846 1.00 58.41 315 LYS A CA 1
ATOM 2549 C C . LYS A 1 315 ? 16.403 -16.896 -20.876 1.00 58.41 315 LYS A C 1
ATOM 2551 O O . LYS A 1 315 ? 15.807 -16.722 -21.941 1.00 58.41 315 LYS A O 1
ATOM 2556 N N . PRO A 1 316 ? 16.155 -16.206 -19.753 1.00 63.56 316 PRO A N 1
ATOM 2557 C CA . PRO A 1 316 ? 15.093 -15.222 -19.694 1.00 63.56 316 PRO A CA 1
ATOM 2558 C C . PRO A 1 316 ? 15.367 -14.115 -20.713 1.00 63.56 316 PRO A C 1
ATOM 2560 O O . PRO A 1 316 ? 16.527 -13.777 -20.984 1.00 63.56 316 PRO A O 1
ATOM 2563 N N . GLU A 1 317 ? 14.302 -13.589 -21.316 1.00 78.94 317 GLU A N 1
ATOM 2564 C CA . GLU A 1 317 ? 14.399 -12.445 -22.219 1.00 78.94 317 GLU A CA 1
ATOM 2565 C C . GLU A 1 317 ? 15.089 -11.280 -21.503 1.00 78.94 317 GLU A C 1
ATOM 2567 O O . GLU A 1 317 ? 14.899 -11.081 -20.309 1.00 78.94 317 GLU A O 1
ATOM 2572 N N . ALA A 1 318 ? 15.910 -10.500 -22.211 1.00 84.31 318 ALA A N 1
ATOM 2573 C CA . ALA A 1 318 ? 16.822 -9.545 -21.571 1.00 84.31 318 ALA A CA 1
ATOM 2574 C C . ALA A 1 318 ? 16.130 -8.504 -20.663 1.00 84.31 318 ALA A C 1
ATOM 2576 O O . ALA A 1 318 ? 16.741 -8.048 -19.696 1.00 84.31 318 ALA A O 1
ATOM 2577 N N . LEU A 1 319 ? 14.881 -8.145 -20.980 1.00 90.00 319 LEU A N 1
ATOM 2578 C CA . LEU A 1 319 ? 14.057 -7.195 -20.227 1.00 90.00 319 LEU A CA 1
ATOM 2579 C C . LEU A 1 319 ? 13.018 -7.872 -19.320 1.00 90.00 319 LEU A C 1
ATOM 2581 O O . LEU A 1 319 ? 12.243 -7.166 -18.683 1.00 90.00 319 LEU A O 1
ATOM 2585 N N . SER A 1 320 ? 12.979 -9.204 -19.241 1.00 90.56 320 SER A N 1
ATOM 2586 C CA . SER A 1 320 ? 12.016 -9.876 -18.370 1.00 90.56 320 SER A CA 1
ATOM 2587 C C . SER A 1 320 ? 12.290 -9.568 -16.899 1.00 90.56 320 SER A C 1
ATOM 2589 O O . SER A 1 320 ? 13.419 -9.239 -16.510 1.00 90.56 320 SER A O 1
ATOM 2591 N N . VAL A 1 321 ? 11.264 -9.729 -16.063 1.00 88.12 321 VAL A N 1
ATOM 2592 C CA . VAL A 1 321 ? 11.402 -9.586 -14.606 1.00 88.12 321 VAL A CA 1
ATOM 2593 C C . VAL A 1 321 ? 12.486 -10.526 -14.080 1.00 88.12 321 VAL A C 1
ATOM 2595 O O . VAL A 1 321 ? 13.327 -10.100 -13.294 1.00 88.12 321 VAL A O 1
ATOM 2598 N N . ASP A 1 322 ? 12.550 -11.765 -14.568 1.00 86.38 322 ASP A N 1
ATOM 2599 C CA . ASP A 1 322 ? 13.543 -12.753 -14.127 1.00 86.38 322 ASP A CA 1
ATOM 2600 C C . ASP A 1 322 ? 14.975 -12.337 -14.497 1.00 86.38 322 ASP A C 1
ATOM 2602 O O . ASP A 1 322 ? 15.901 -12.446 -13.687 1.00 86.38 322 ASP A O 1
ATOM 2606 N N . ALA A 1 323 ? 15.176 -11.807 -15.711 1.00 87.00 323 ALA A N 1
ATOM 2607 C CA . ALA A 1 323 ? 16.477 -11.299 -16.140 1.00 87.00 323 ALA A CA 1
ATOM 2608 C C . ALA A 1 323 ? 16.898 -10.059 -15.341 1.00 87.00 323 ALA A C 1
ATOM 2610 O O . ALA A 1 323 ? 18.073 -9.932 -14.973 1.00 87.00 323 ALA A O 1
ATOM 2611 N N . TYR A 1 324 ? 15.953 -9.159 -15.056 1.00 88.19 324 TYR A N 1
ATOM 2612 C CA . TYR A 1 324 ? 16.167 -7.983 -14.215 1.00 88.19 324 TYR A CA 1
ATOM 2613 C C . TYR A 1 324 ? 16.549 -8.382 -12.783 1.00 88.19 324 TYR A C 1
ATOM 2615 O O . TYR A 1 324 ? 17.619 -8.005 -12.296 1.00 88.19 324 TYR A O 1
ATOM 2623 N N . MET A 1 325 ? 15.741 -9.234 -12.152 1.00 86.31 325 MET A N 1
ATOM 2624 C CA . MET A 1 325 ? 15.947 -9.741 -10.795 1.00 86.31 325 MET A CA 1
ATOM 2625 C C . MET A 1 325 ? 17.304 -10.438 -10.644 1.00 86.31 325 MET A C 1
ATOM 2627 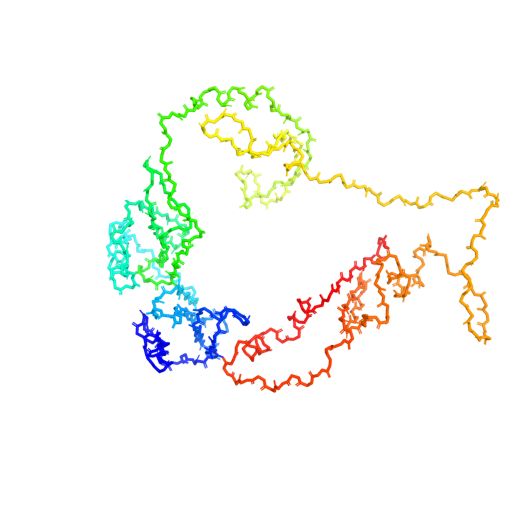O O . MET A 1 325 ? 18.081 -10.138 -9.732 1.00 86.31 325 MET A O 1
ATOM 2631 N N . LYS A 1 326 ? 17.646 -11.317 -11.593 1.00 84.56 326 LYS A N 1
ATOM 2632 C CA . LYS A 1 326 ? 18.934 -12.015 -11.621 1.00 84.56 326 LYS A CA 1
ATOM 2633 C C . LYS A 1 326 ? 20.116 -11.065 -11.802 1.00 84.56 326 LYS A C 1
ATOM 2635 O O . LYS A 1 326 ? 21.166 -11.294 -11.208 1.00 84.56 326 LYS A O 1
ATOM 2640 N N . ARG A 1 327 ? 19.984 -9.999 -12.595 1.00 86.94 327 ARG A N 1
ATOM 2641 C CA . ARG A 1 327 ? 21.050 -8.997 -12.766 1.00 86.94 327 ARG A CA 1
ATOM 2642 C C . ARG A 1 327 ? 21.268 -8.179 -11.494 1.00 86.94 327 ARG A C 1
ATOM 2644 O O . ARG A 1 327 ? 22.414 -7.925 -11.135 1.00 86.94 327 ARG A O 1
ATOM 2651 N N . LYS A 1 328 ? 20.185 -7.779 -10.826 1.00 83.69 328 LYS A N 1
ATOM 2652 C CA . LYS A 1 328 ? 20.227 -6.892 -9.658 1.00 83.69 328 LYS A CA 1
ATOM 2653 C C . LYS A 1 328 ? 20.640 -7.583 -8.371 1.00 83.69 328 LYS A C 1
ATOM 2655 O O . LYS A 1 328 ? 21.476 -7.061 -7.639 1.00 83.69 328 LYS A O 1
ATOM 2660 N N . TRP A 1 329 ? 20.085 -8.758 -8.107 1.00 81.94 329 TRP A N 1
ATOM 2661 C CA . TRP A 1 329 ? 20.292 -9.450 -6.836 1.00 81.94 329 TRP A CA 1
ATOM 2662 C C . TRP A 1 329 ? 21.034 -10.780 -6.983 1.00 81.94 329 TRP A C 1
ATOM 2664 O O . TRP A 1 329 ? 21.476 -11.344 -5.975 1.00 81.94 329 TRP A O 1
ATOM 2674 N N . GLY A 1 330 ? 21.242 -11.262 -8.213 1.00 77.69 330 GLY A N 1
ATOM 2675 C CA . GLY A 1 330 ? 22.018 -12.470 -8.490 1.00 77.69 330 GLY A CA 1
ATOM 2676 C C . GLY A 1 330 ? 21.537 -13.665 -7.676 1.00 77.69 330 GLY A C 1
ATOM 2677 O O . GLY A 1 330 ? 20.343 -13.890 -7.494 1.00 77.69 330 GLY A O 1
ATOM 2678 N N . ASP A 1 331 ? 22.490 -14.403 -7.112 1.00 67.56 331 ASP A N 1
ATOM 2679 C CA . ASP A 1 331 ? 22.207 -15.575 -6.281 1.00 67.56 331 ASP A CA 1
ATOM 2680 C C . ASP A 1 331 ? 21.607 -15.234 -4.902 1.00 67.56 331 ASP A C 1
ATOM 2682 O O . ASP A 1 331 ? 21.301 -16.142 -4.126 1.00 67.56 331 ASP A O 1
ATOM 2686 N N . SER A 1 332 ? 21.446 -13.951 -4.554 1.00 66.19 332 SER A N 1
ATOM 2687 C CA . SER A 1 332 ? 20.833 -13.555 -3.279 1.00 66.19 332 SER A CA 1
ATOM 2688 C C . SER A 1 332 ? 19.347 -13.916 -3.223 1.00 66.19 332 SER A C 1
ATOM 2690 O O . SER A 1 332 ? 18.856 -14.222 -2.135 1.00 66.19 332 SER A O 1
ATOM 2692 N N . LEU A 1 333 ? 18.664 -13.943 -4.377 1.00 61.75 333 LEU A N 1
ATOM 2693 C CA . LEU A 1 333 ? 17.246 -14.307 -4.490 1.00 61.75 333 LEU A CA 1
ATOM 2694 C C . LEU A 1 333 ? 16.994 -15.816 -4.437 1.00 61.75 333 LEU A C 1
ATOM 2696 O O . LEU A 1 333 ? 15.909 -16.213 -4.034 1.00 61.75 333 LEU A O 1
ATOM 2700 N N . ARG A 1 334 ? 18.000 -16.667 -4.694 1.00 58.66 334 ARG A N 1
ATOM 2701 C CA . ARG A 1 334 ? 17.856 -18.136 -4.577 1.00 58.66 334 ARG A CA 1
ATOM 2702 C C . ARG A 1 334 ? 17.404 -18.597 -3.190 1.00 58.66 334 ARG A C 1
ATOM 2704 O O . ARG A 1 334 ? 16.839 -19.674 -3.037 1.00 58.66 334 ARG A O 1
ATOM 2711 N N . LYS A 1 335 ? 17.640 -17.771 -2.163 1.00 60.44 335 LYS A N 1
ATOM 2712 C CA . LYS A 1 335 ? 17.123 -18.003 -0.807 1.00 60.44 335 LYS A CA 1
ATOM 2713 C C . LYS A 1 335 ? 15.591 -18.029 -0.766 1.00 60.44 335 LYS A C 1
ATOM 2715 O O . LYS A 1 335 ? 15.050 -18.756 0.050 1.00 60.44 335 LYS A O 1
ATOM 2720 N N . LEU A 1 336 ? 14.914 -17.247 -1.609 1.00 58.00 336 LEU A N 1
ATOM 2721 C CA . LEU A 1 336 ? 13.448 -17.196 -1.695 1.00 58.00 336 LEU A CA 1
ATOM 2722 C C . LEU A 1 336 ? 12.870 -18.398 -2.455 1.00 58.00 336 LEU A C 1
ATOM 2724 O O . LEU A 1 336 ? 11.739 -18.786 -2.203 1.00 58.00 336 LEU A O 1
ATOM 2728 N N . GLU A 1 337 ? 13.660 -19.005 -3.342 1.00 62.81 337 GLU A N 1
ATOM 2729 C CA . GLU A 1 337 ? 13.309 -20.226 -4.084 1.00 62.81 337 GLU A CA 1
ATOM 2730 C C . GLU A 1 337 ? 13.574 -21.511 -3.278 1.00 62.81 337 GLU A C 1
ATOM 2732 O O . GLU A 1 337 ? 13.313 -22.617 -3.746 1.00 62.81 337 GLU A O 1
ATOM 2737 N N . SER A 1 338 ? 14.163 -21.394 -2.085 1.00 65.75 338 SER A N 1
ATOM 2738 C CA . SER A 1 338 ? 14.483 -22.548 -1.245 1.00 65.75 338 SER A CA 1
ATOM 2739 C C . SER A 1 338 ? 13.224 -23.040 -0.534 1.00 65.75 338 SER A C 1
ATOM 2741 O O . SER A 1 338 ? 12.565 -22.275 0.164 1.00 65.75 338 SER A O 1
ATOM 2743 N N . SER A 1 339 ? 12.919 -24.332 -0.650 1.00 72.19 339 SER A N 1
ATOM 2744 C CA . SER A 1 339 ? 11.795 -24.958 0.058 1.00 72.19 339 SER A CA 1
ATOM 2745 C C . SER A 1 339 ? 12.002 -24.948 1.573 1.00 72.19 339 SER A C 1
ATOM 2747 O O . SER A 1 339 ? 11.043 -24.803 2.326 1.00 72.19 339 SER A O 1
ATOM 2749 N N . PHE A 1 340 ? 13.257 -25.058 2.021 1.00 73.38 340 PHE A N 1
ATOM 2750 C CA . PHE A 1 340 ? 13.625 -24.925 3.428 1.00 73.38 340 PHE A CA 1
ATOM 2751 C C . PHE A 1 340 ? 14.909 -24.115 3.585 1.00 73.38 340 PHE A C 1
ATOM 2753 O O . PHE A 1 340 ? 15.856 -24.250 2.803 1.00 73.38 340 PHE A O 1
ATOM 2760 N N . ILE A 1 341 ? 14.956 -23.312 4.647 1.00 76.88 341 ILE A N 1
ATOM 2761 C CA . ILE A 1 341 ? 16.154 -22.609 5.105 1.00 76.88 341 ILE A CA 1
ATOM 2762 C C . ILE A 1 341 ? 16.410 -23.047 6.543 1.00 76.88 341 ILE A C 1
ATOM 2764 O O . ILE A 1 341 ? 15.631 -22.715 7.432 1.00 76.88 341 ILE A O 1
ATOM 2768 N N . ILE A 1 342 ? 17.515 -23.750 6.777 1.00 74.88 342 ILE A N 1
ATOM 2769 C CA . ILE A 1 342 ? 17.982 -24.058 8.131 1.00 74.88 342 ILE A CA 1
ATOM 2770 C C . ILE A 1 342 ? 19.130 -23.113 8.459 1.00 74.88 342 ILE A C 1
ATOM 2772 O O . ILE A 1 342 ? 20.048 -22.933 7.654 1.00 74.88 342 ILE A O 1
ATOM 2776 N N . GLN A 1 343 ? 19.086 -22.517 9.645 1.00 75.62 343 GLN A N 1
ATOM 2777 C CA . GLN A 1 343 ? 20.196 -21.770 10.213 1.00 75.62 343 GLN A CA 1
ATOM 2778 C C . GLN A 1 343 ? 20.478 -22.310 11.613 1.00 75.62 343 GLN A C 1
ATOM 2780 O O . GLN A 1 343 ? 19.605 -22.271 12.472 1.00 75.62 343 GLN A O 1
ATOM 2785 N N . ILE A 1 344 ? 21.692 -22.809 11.808 1.00 68.00 344 ILE A N 1
ATOM 2786 C CA . ILE A 1 344 ? 22.178 -23.431 13.036 1.00 68.00 344 ILE A CA 1
ATOM 2787 C C . ILE A 1 344 ? 23.239 -22.497 13.608 1.00 68.00 344 ILE A C 1
ATOM 2789 O O . ILE A 1 344 ? 24.223 -22.192 12.929 1.00 68.00 344 ILE A O 1
ATOM 2793 N N . GLU A 1 345 ? 23.039 -22.009 14.826 1.00 68.62 345 GLU A N 1
ATOM 2794 C CA . GLU A 1 345 ? 24.066 -21.264 15.551 1.00 68.62 345 GLU A CA 1
ATOM 2795 C C . GLU A 1 345 ? 24.974 -22.250 16.281 1.00 68.62 345 GLU A C 1
ATOM 2797 O O . GLU A 1 345 ? 24.532 -23.004 17.142 1.00 68.62 345 GLU A O 1
ATOM 2802 N N . LYS A 1 346 ? 26.269 -22.243 15.958 1.00 65.75 346 LYS A N 1
ATOM 2803 C CA . LYS A 1 346 ? 27.228 -23.207 16.515 1.00 65.75 346 LYS A CA 1
ATOM 2804 C C . LYS A 1 346 ? 27.394 -23.084 18.030 1.00 65.75 346 LYS A C 1
ATOM 2806 O O . LYS A 1 346 ? 27.800 -24.042 18.677 1.00 65.75 346 LYS A O 1
ATOM 2811 N N . SER A 1 347 ? 27.119 -21.903 18.583 1.00 57.31 347 SER A N 1
ATOM 2812 C CA . SER A 1 347 ? 27.209 -21.617 20.016 1.00 57.31 347 SER A CA 1
ATOM 2813 C C . SER A 1 347 ? 26.066 -22.221 20.829 1.00 57.31 347 SER A C 1
ATOM 2815 O O . SER A 1 347 ? 26.238 -22.435 22.029 1.00 57.31 347 SER A O 1
ATOM 2817 N N . THR A 1 348 ? 24.913 -22.469 20.207 1.00 55.06 348 THR A N 1
ATOM 2818 C CA . THR A 1 348 ? 23.690 -22.899 20.897 1.00 55.06 348 THR A CA 1
ATOM 2819 C C . THR A 1 348 ? 23.184 -24.263 20.447 1.00 55.06 348 THR A C 1
ATOM 2821 O O . THR A 1 348 ? 22.484 -24.889 21.239 1.00 55.06 348 THR A O 1
ATOM 2824 N N . GLY A 1 349 ? 23.643 -24.760 19.290 1.00 45.41 349 GLY A N 1
ATOM 2825 C CA . GLY A 1 349 ? 23.337 -26.102 18.790 1.00 45.41 349 GLY A CA 1
ATOM 2826 C C . GLY A 1 349 ? 21.944 -26.187 18.202 1.00 45.41 349 GLY A C 1
ATOM 2827 O O . GLY A 1 349 ? 20.974 -26.215 18.987 1.00 45.41 349 GLY A O 1
#

Secondary structure (DSSP, 8-state):
-PPPHHHHHHHHHHHS---TT-EEEEEEEESTTS--EEEEEEEETTEEEEEEEEEEETTT--EEEEEEE------------HHHHHHHHHHHHHHH-TTGGG--EEEEEEETTEEEEEEE-EETTEEPTT-SEEEEE-TT--EEEEEEPP--SPPPPPPS----HHHHHHHHHHT-EEEEEEEEEPTTTS--SSSS-EEEEEEEEESS---B-TTT--BSS-HHHHSPPPPPP---------------------SS------TT---HHHHT-HHHHHHHTT--TTTEEEEEEEE-SSEEEEEEEETT--S-PPPPPTTSHHHHHHHHHGGGGGGTT-SEEEEEETTT-

Organism: Aneurinibacillus migulanus (NCBI:txid47500)

pLDDT: mean 78.51, std 18.42, range [28.56, 96.75]

Radius of gyration: 28.56 Å; Cα contacts (8 Å, |Δi|>4): 474; chains: 1; bounding box: 64×78×62 Å

Sequence (349 aa):
MSIDYETLRTKAKTVVMIPDYYRLEMEDNTPKGNEKYRSFIWEDPKKNDCKIEVELDLETGDLVRLDIDMEDKNTGNQDSSEEDAKAIADAFLMKHNPDHTAFTWVNIEKRQNFRFITYREEVGGLPLPDTGCEITLDNSLNVIGYRSEQKTAPRPKWPDSIVDAKNVRQQVLSNLQMKLTMVTLYPSMYEMEGTQPEYRLVYEAVPDRRLIDAITGVDHFGIEHYLMPPSHPIAPMERDNTSNLGGILTLEESEKGKKLLNPNDPSEELIKNIAAWEMLLGIDPKLYMVEKSKDDDERIKLLYKLKEEVDKEPKPEALSVDAYMKRKWGDSLRKLESSFIIQIEKSTG

Solvent-accessible surface area (backbone atoms only — not comparable to full-atom values): 21454 Å² total; per-residue (Å²): 121,77,62,56,67,70,58,52,55,52,48,57,61,66,75,50,91,73,59,89,76,43,42,83,50,27,53,35,62,32,54,81,101,61,69,48,26,43,37,38,31,31,31,36,88,90,39,92,78,25,35,43,37,39,29,26,33,44,71,81,58,41,63,38,36,35,43,52,41,64,76,83,76,86,77,58,95,52,90,68,55,72,66,57,52,48,53,53,49,51,56,51,38,67,73,52,37,94,66,50,86,60,41,75,35,76,48,79,44,80,55,95,66,34,36,41,41,38,34,13,29,60,57,95,90,36,73,39,82,53,35,41,34,40,38,30,24,42,49,87,63,46,81,37,32,34,38,52,44,66,72,85,66,80,86,79,79,83,72,98,60,63,54,58,66,67,60,50,50,51,55,50,63,77,68,58,40,74,44,83,44,79,44,78,47,43,50,91,79,42,99,58,96,66,90,62,73,42,81,45,83,43,74,41,59,49,61,82,72,86,59,62,40,54,67,77,60,45,62,77,60,62,74,72,77,64,46,79,76,86,82,73,78,81,73,77,80,77,82,75,91,63,91,87,81,82,83,80,84,79,83,88,80,82,97,74,80,94,73,88,83,56,96,86,47,82,43,76,66,48,79,68,34,63,70,61,54,28,59,75,74,68,51,52,74,88,51,33,40,79,79,48,77,48,77,54,101,57,36,42,35,42,31,26,29,62,67,86,74,82,68,82,74,71,82,60,53,78,32,25,62,67,34,32,49,44,70,76,51,42,78,66,54,53,65,76,70,30,78,41,78,49,77,42,45,68,90,75,97